Protein AF-A0A959QST2-F1 (afdb_monomer_lite)

Secondary structure (DSSP, 8-state):
-TTHHHHSSS--HHHHHHHHHHHHHH----TT-HHHHHHHHHHHHTT---HHHHHHHHHHHHHHHS-HHHHHHHHSTTSTHHHHHH-HHHHHHHHHHHTT-HHHHHHHHHHHHTT--HHHHHHHHHHHHHHHHHHHHHHHHTTTB-HHHHHHHHHHHHTSHHHHIIIIISHHHHHHHHHHHHHHHHHHTT--HHHHHHHHHHHHHH-GGGHHHHHHHHHHHHHH-SS-HHHHHHHHHHHHIIIIIHHHHTT--GGGGGG-GGGT-HHHHHHHHHHHHHHHHH-HHHHHHHHHHHHHHHHS-HHHHHHHHHHHHHHHHHHHHS----GGGTHHHHHHHHHHHHHHHHHH---TTTB-TTGGGGTTT--

pLDDT: mean 86.12, std 13.09, range [37.94, 98.38]

Sequence (367 aa):
MRNTEVRLKKLDIVFVLILLGSVIYNVRPDYDGFDLVCYMGITLEFTNSDLNEVHKEVYRELKRAAPENIYNKYTDGNHWYSEYYRDIDKYRNVLNYHRAKPLYNLMVFLLYSFGVSLAFATIIPGVIGMCILMLILLAWLSEYVKRPALYLLIGVISLLPVNSYLSYQSPIDGLSNMLVLAVLYLIAHGGKSSWVIIMLALATLCRVDNFILSCVILYYRFFYGKNLLYVFVLFTGLAIFALLMVPVVFGNTPGWLLQFNFLHSFSDYCKHFVVLFTHQLRAPYFVFNLLLWLLLHRYGDSHSKLMLRIIGLTFLGHLVLFPSVEERFWVAYNYAIFLMFVRFLATTVQTRWLIIPGANNSIQNSV

Radius of gyration: 21.77 Å; chains: 1; bounding box: 58×55×62 Å

Structure (mmCIF, N/CA/C/O backbone):
data_AF-A0A959QST2-F1
#
_entry.id   AF-A0A959QST2-F1
#
loop_
_atom_site.group_PDB
_atom_site.id
_atom_site.type_symbol
_atom_site.label_atom_id
_atom_site.label_alt_id
_atom_site.label_comp_id
_atom_site.label_asym_id
_atom_site.label_entity_id
_atom_site.label_seq_id
_atom_site.pdbx_PDB_ins_code
_atom_site.Cartn_x
_atom_site.Cartn_y
_atom_site.Cartn_z
_atom_site.occupancy
_atom_site.B_iso_or_equiv
_atom_site.auth_seq_id
_atom_site.auth_comp_id
_atom_site.auth_asym_id
_atom_site.auth_atom_id
_atom_site.pdbx_PDB_model_num
ATOM 1 N N . MET A 1 1 ? -22.962 13.072 13.295 1.00 47.47 1 MET A N 1
ATOM 2 C CA . MET A 1 1 ? -22.267 13.675 12.132 1.00 47.47 1 MET A CA 1
ATOM 3 C C . MET A 1 1 ? -22.063 15.200 12.221 1.00 47.47 1 MET A C 1
ATOM 5 O O . MET A 1 1 ? -21.023 15.646 11.769 1.00 47.47 1 MET A O 1
ATOM 9 N N . ARG A 1 2 ? -22.939 16.015 12.847 1.00 37.94 2 ARG A N 1
ATOM 10 C CA . ARG A 1 2 ? -22.780 17.497 12.884 1.00 37.94 2 ARG A CA 1
ATOM 11 C C . ARG A 1 2 ? -21.588 18.067 13.688 1.00 37.94 2 ARG A C 1
ATOM 13 O O . ARG A 1 2 ? -21.147 19.167 13.384 1.00 37.94 2 ARG A O 1
ATOM 20 N N . ASN A 1 3 ? -21.037 17.353 14.677 1.00 43.69 3 ASN A N 1
ATOM 21 C CA . ASN A 1 3 ? -19.926 17.883 15.498 1.00 43.69 3 ASN A CA 1
ATOM 22 C C . ASN A 1 3 ? -18.522 17.617 14.925 1.00 43.69 3 ASN A C 1
ATOM 24 O O . ASN A 1 3 ? -17.572 18.297 15.312 1.00 43.69 3 ASN A O 1
ATOM 28 N N . THR A 1 4 ? -18.372 16.677 13.989 1.00 49.03 4 THR A N 1
ATOM 29 C CA . THR A 1 4 ? -17.083 16.396 13.336 1.00 49.03 4 THR A CA 1
ATOM 30 C C . THR A 1 4 ? -16.742 17.471 12.295 1.00 49.03 4 THR A C 1
ATOM 32 O O . THR A 1 4 ? -15.587 17.879 12.183 1.00 49.03 4 THR A O 1
ATOM 35 N N . GLU A 1 5 ? -17.757 18.031 11.621 1.00 44.56 5 GLU A N 1
ATOM 36 C CA . GLU A 1 5 ? -17.609 19.076 10.592 1.00 44.56 5 GLU A CA 1
ATOM 37 C C . GLU A 1 5 ? -17.006 20.393 11.104 1.00 44.56 5 GLU A C 1
ATOM 39 O O . GLU A 1 5 ? -16.436 21.147 10.321 1.00 44.56 5 GLU A O 1
ATOM 44 N N . VAL A 1 6 ? -17.101 20.698 12.402 1.00 44.78 6 VAL A N 1
ATOM 45 C CA . VAL A 1 6 ? -16.551 21.948 12.964 1.00 44.78 6 VAL A CA 1
ATOM 46 C C . VAL A 1 6 ? -15.060 21.813 13.303 1.00 44.78 6 VAL A C 1
ATOM 48 O O . VAL A 1 6 ? -14.331 22.803 13.279 1.00 44.78 6 VAL A O 1
ATOM 51 N N . ARG A 1 7 ? -14.558 20.598 13.570 1.00 51.78 7 ARG A N 1
ATOM 52 C CA . ARG A 1 7 ? -13.179 20.397 14.055 1.00 51.78 7 ARG A CA 1
ATOM 53 C C . ARG A 1 7 ? -12.103 20.428 12.970 1.00 51.78 7 ARG A C 1
ATOM 55 O O . ARG A 1 7 ? -10.971 20.780 13.301 1.00 51.78 7 ARG A O 1
ATOM 62 N N . LEU A 1 8 ? -12.452 20.115 11.719 1.00 52.88 8 LEU A N 1
ATOM 63 C CA . LEU A 1 8 ? -11.524 20.068 10.578 1.00 52.88 8 LEU A CA 1
ATOM 64 C C . LEU A 1 8 ? -11.379 21.404 9.824 1.00 52.88 8 LEU A C 1
ATOM 66 O O . LEU A 1 8 ? -10.475 21.536 9.007 1.00 52.88 8 LEU A O 1
ATOM 70 N N . LYS A 1 9 ? -12.224 22.415 10.091 1.00 51.88 9 LYS A N 1
ATOM 71 C CA . LYS A 1 9 ? -12.300 23.653 9.278 1.00 51.88 9 LYS A CA 1
ATOM 72 C C . LYS A 1 9 ? -11.049 24.541 9.295 1.00 51.88 9 LYS A C 1
ATOM 74 O O . LYS A 1 9 ? -10.978 25.492 8.525 1.00 51.88 9 LYS A O 1
ATOM 79 N N . LYS A 1 10 ? -10.063 24.244 10.141 1.00 57.84 10 LYS A N 1
ATOM 80 C CA . LYS A 1 10 ? -8.723 24.827 10.055 1.00 57.84 10 LYS A CA 1
ATOM 81 C C . LYS A 1 10 ? -7.718 23.685 10.097 1.00 57.84 10 LYS A C 1
ATOM 83 O O . LYS A 1 10 ? -7.418 23.182 11.178 1.00 57.84 10 LYS A O 1
ATOM 88 N N . LEU A 1 11 ? -7.250 23.264 8.922 1.00 64.06 11 LEU A N 1
ATOM 89 C CA . LEU A 1 11 ? -5.996 22.524 8.804 1.00 64.06 11 LEU A CA 1
ATOM 90 C C . LEU A 1 11 ? -4.929 23.357 9.516 1.00 64.06 11 LEU A C 1
ATOM 92 O O . LEU A 1 11 ? -4.660 24.494 9.132 1.00 64.06 11 LEU A O 1
ATOM 96 N N . ASP A 1 12 ? -4.432 22.833 10.629 1.00 77.00 12 ASP A N 1
ATOM 97 C CA . ASP A 1 12 ? -3.480 23.536 11.476 1.00 77.00 12 ASP A CA 1
ATOM 98 C C . ASP A 1 12 ? -2.144 23.638 10.737 1.00 77.00 12 ASP A C 1
ATOM 100 O O . ASP A 1 12 ? -1.667 22.645 10.181 1.00 77.00 12 ASP A O 1
ATOM 104 N N . ILE A 1 13 ? -1.538 24.826 10.727 1.00 81.38 13 ILE A N 1
ATOM 105 C CA . ILE A 1 13 ? -0.261 25.078 10.045 1.00 81.38 13 ILE A CA 1
ATOM 106 C C . ILE A 1 13 ? 0.797 24.090 10.546 1.00 81.38 13 ILE A C 1
ATOM 108 O O . ILE A 1 13 ? 1.572 23.567 9.754 1.00 81.38 13 ILE A O 1
ATOM 112 N N . VAL A 1 14 ? 0.773 23.758 11.841 1.00 80.62 14 VAL A N 1
ATOM 113 C CA . VAL A 1 14 ? 1.687 22.776 12.443 1.00 80.62 14 VAL A CA 1
ATOM 114 C C . VAL A 1 14 ? 1.568 21.408 11.771 1.00 80.62 14 VAL A C 1
ATOM 116 O O . VAL A 1 14 ? 2.578 20.789 11.449 1.00 80.62 14 VAL A O 1
ATOM 119 N N . PHE A 1 15 ? 0.346 20.940 11.515 1.00 81.38 15 PHE A N 1
ATOM 120 C CA . PHE A 1 15 ? 0.135 19.660 10.846 1.00 81.38 15 PHE A CA 1
ATOM 121 C C . PHE A 1 15 ? 0.609 19.703 9.390 1.00 81.38 15 PHE A C 1
ATOM 123 O O . PHE A 1 15 ? 1.271 18.771 8.939 1.00 81.38 15 PHE A O 1
ATOM 130 N N . VAL A 1 16 ? 0.320 20.794 8.673 1.00 83.56 16 VAL A N 1
ATOM 131 C CA . VAL A 1 16 ? 0.806 20.985 7.300 1.00 83.56 16 VAL A CA 1
ATOM 132 C C . VAL A 1 16 ? 2.334 20.951 7.264 1.00 83.56 16 VAL A C 1
ATOM 134 O O . VAL A 1 16 ? 2.896 20.287 6.404 1.00 83.56 16 VAL A O 1
ATOM 137 N N . LEU A 1 17 ? 3.011 21.582 8.226 1.00 86.69 17 LEU A N 1
ATOM 138 C CA . LEU A 1 17 ? 4.472 21.547 8.329 1.00 86.69 17 LEU A CA 1
ATOM 139 C C . LEU A 1 17 ? 5.011 20.144 8.631 1.00 86.69 17 LEU A C 1
ATOM 141 O O . LEU A 1 17 ? 6.015 19.757 8.044 1.00 86.69 17 LEU A O 1
ATOM 145 N N . ILE A 1 18 ? 4.350 19.364 9.493 1.00 86.31 18 ILE A N 1
ATOM 146 C CA . ILE A 1 18 ? 4.735 17.968 9.764 1.00 86.31 18 ILE A CA 1
ATOM 147 C C . ILE A 1 18 ? 4.575 17.111 8.508 1.00 86.31 18 ILE A C 1
ATOM 149 O O . ILE A 1 18 ? 5.476 16.345 8.180 1.00 86.31 18 ILE A O 1
ATOM 153 N N . LEU A 1 19 ? 3.449 17.247 7.803 1.00 84.75 19 LEU A N 1
ATOM 154 C CA . LEU A 1 19 ? 3.186 16.494 6.580 1.00 84.75 19 LEU A CA 1
ATOM 155 C C . LEU A 1 19 ? 4.155 16.899 5.465 1.00 84.75 19 LEU A C 1
ATOM 157 O O . LEU A 1 19 ? 4.715 16.041 4.802 1.00 84.75 19 LEU A O 1
ATOM 161 N N . LEU A 1 20 ? 4.406 18.195 5.276 1.00 85.62 20 LEU A N 1
ATOM 162 C CA . LEU A 1 20 ? 5.399 18.670 4.312 1.00 85.62 20 LEU A CA 1
ATOM 163 C C . LEU A 1 20 ? 6.803 18.200 4.687 1.00 85.62 20 LEU A C 1
ATOM 165 O O . LEU A 1 20 ? 7.536 17.743 3.819 1.00 85.62 20 LEU A O 1
ATOM 169 N N . GLY A 1 21 ? 7.167 18.264 5.968 1.00 86.56 21 GLY A N 1
ATOM 170 C CA . GLY A 1 21 ? 8.446 17.771 6.467 1.00 86.56 21 GLY A CA 1
ATOM 171 C C . GLY A 1 21 ? 8.620 16.275 6.219 1.00 86.56 21 GLY A C 1
ATOM 172 O O . GLY A 1 21 ? 9.669 15.863 5.730 1.00 86.56 21 GLY A O 1
ATOM 173 N N . SER A 1 22 ? 7.585 15.468 6.476 1.00 82.56 22 SER A N 1
ATOM 174 C CA . SER A 1 22 ? 7.628 14.033 6.194 1.00 82.56 22 SER A CA 1
ATOM 175 C C . SER A 1 22 ? 7.678 13.760 4.694 1.00 82.56 22 SER A C 1
ATOM 177 O O . SER A 1 22 ? 8.455 12.916 4.270 1.00 82.56 22 SER A O 1
ATOM 179 N N . VAL A 1 23 ? 6.929 14.489 3.867 1.00 82.69 23 VAL A N 1
ATOM 180 C CA . VAL A 1 23 ? 7.002 14.365 2.405 1.00 82.69 23 VAL A CA 1
ATOM 181 C C . VAL A 1 23 ? 8.395 14.717 1.908 1.00 82.69 23 VAL A C 1
ATOM 183 O O . VAL A 1 23 ? 8.999 13.910 1.225 1.00 82.69 23 VAL A O 1
ATOM 186 N N . ILE A 1 24 ? 8.956 15.862 2.286 1.00 84.88 24 ILE A N 1
ATOM 187 C CA . ILE A 1 24 ? 10.301 16.276 1.855 1.00 84.88 24 ILE A CA 1
ATOM 188 C C . ILE A 1 24 ? 11.358 15.263 2.306 1.00 84.88 24 ILE A C 1
ATOM 190 O O . ILE A 1 24 ? 12.273 14.940 1.552 1.00 84.88 24 ILE A O 1
ATOM 194 N N . TYR A 1 25 ? 11.228 14.737 3.525 1.00 83.00 25 TYR A N 1
ATOM 195 C CA . TYR A 1 25 ? 12.131 13.713 4.037 1.00 83.00 25 TYR A CA 1
ATOM 196 C C . TYR A 1 25 ? 12.031 12.401 3.242 1.00 83.00 25 TYR A C 1
ATOM 198 O O . TYR A 1 25 ? 13.056 11.787 2.946 1.00 83.00 25 TYR A O 1
ATOM 206 N N . ASN A 1 26 ? 10.812 12.004 2.866 1.00 74.50 26 ASN A N 1
ATOM 207 C CA . ASN A 1 26 ? 10.517 10.731 2.210 1.00 74.50 26 ASN A CA 1
ATOM 208 C C . ASN A 1 26 ? 10.525 10.795 0.669 1.00 74.50 26 ASN A C 1
ATOM 210 O O . ASN A 1 26 ? 10.579 9.759 0.021 1.00 74.50 26 ASN A O 1
ATOM 214 N N . VAL A 1 27 ? 10.485 11.970 0.039 1.00 73.75 27 VAL A N 1
ATOM 215 C CA . VAL A 1 27 ? 10.574 12.121 -1.423 1.00 73.75 27 VAL A CA 1
ATOM 216 C C . VAL A 1 27 ? 12.045 12.097 -1.815 1.00 73.75 27 VAL A C 1
ATOM 218 O O . VAL A 1 27 ? 12.683 13.121 -2.053 1.00 73.75 27 VAL A O 1
ATOM 221 N N . ARG A 1 28 ? 12.606 10.894 -1.858 1.00 74.94 28 ARG A N 1
ATOM 222 C CA . ARG A 1 28 ? 13.913 10.632 -2.453 1.00 74.94 28 ARG A CA 1
ATOM 223 C C . ARG A 1 28 ? 13.736 9.490 -3.438 1.00 74.94 28 ARG A C 1
ATOM 225 O O . ARG A 1 28 ? 13.361 8.410 -2.994 1.00 74.94 28 ARG A O 1
ATOM 232 N N . PRO A 1 29 ? 13.951 9.706 -4.746 1.00 70.88 29 PRO A N 1
ATOM 233 C CA . PRO A 1 29 ? 13.886 8.617 -5.701 1.00 70.88 29 PRO A CA 1
ATOM 234 C C . PRO A 1 29 ? 14.880 7.530 -5.308 1.00 70.88 29 PRO A C 1
ATOM 236 O O . PRO A 1 29 ? 16.090 7.764 -5.316 1.00 70.88 29 PRO A O 1
ATOM 239 N N . ASP A 1 30 ? 14.370 6.360 -4.934 1.00 81.19 30 ASP A N 1
ATOM 240 C CA . ASP A 1 30 ? 15.216 5.190 -4.780 1.00 81.19 30 ASP A CA 1
ATOM 241 C C . ASP A 1 30 ? 15.312 4.482 -6.120 1.00 81.19 30 ASP A C 1
ATOM 243 O O . ASP A 1 30 ? 14.449 3.706 -6.527 1.00 81.19 30 ASP A O 1
ATOM 247 N N . TYR A 1 31 ? 16.391 4.807 -6.819 1.00 84.19 31 TYR A N 1
ATOM 248 C CA . TYR A 1 31 ? 16.733 4.179 -8.082 1.00 84.19 31 TYR A CA 1
ATOM 249 C C . TYR A 1 31 ? 17.207 2.727 -7.906 1.00 84.19 31 TYR A C 1
ATOM 251 O O . TYR A 1 31 ? 17.347 2.019 -8.899 1.00 84.19 31 TYR A O 1
ATOM 259 N N . ASP A 1 32 ? 17.456 2.258 -6.677 1.00 84.06 32 ASP A N 1
ATOM 260 C CA . ASP A 1 32 ? 17.952 0.904 -6.403 1.00 84.06 32 ASP A CA 1
ATOM 261 C C . ASP A 1 32 ? 16.847 -0.167 -6.467 1.00 84.06 32 ASP A C 1
ATOM 263 O O . ASP A 1 32 ? 17.142 -1.361 -6.504 1.00 84.06 32 ASP A O 1
ATOM 267 N N . GLY A 1 33 ? 15.571 0.235 -6.503 1.00 84.88 33 GLY A N 1
ATOM 268 C CA . GLY A 1 33 ? 14.426 -0.673 -6.575 1.00 84.88 33 GLY A CA 1
ATOM 269 C C . GLY A 1 33 ? 14.121 -1.158 -7.995 1.00 84.88 33 GLY A C 1
ATOM 270 O O . GLY A 1 33 ? 13.726 -0.369 -8.849 1.00 84.88 33 GLY A O 1
ATOM 271 N N . PHE A 1 34 ? 14.204 -2.471 -8.234 1.00 90.00 34 PHE A N 1
ATOM 272 C CA . PHE A 1 34 ? 13.941 -3.074 -9.551 1.00 90.00 34 PHE A CA 1
ATOM 273 C C . PHE A 1 34 ? 12.531 -2.819 -10.106 1.00 90.00 34 PHE A C 1
ATOM 275 O O . PHE A 1 34 ? 12.339 -2.704 -11.319 1.00 90.00 34 PHE A O 1
ATOM 282 N N . ASP A 1 35 ? 11.546 -2.699 -9.213 1.00 91.62 35 ASP A N 1
ATOM 283 C CA . ASP A 1 35 ? 10.162 -2.350 -9.536 1.00 91.62 35 ASP A CA 1
ATOM 284 C C . ASP A 1 35 ? 10.082 -1.072 -10.389 1.00 91.62 35 ASP A C 1
ATOM 286 O O . ASP A 1 35 ? 9.249 -0.992 -11.294 1.00 91.62 35 ASP A O 1
ATOM 290 N N . LEU A 1 36 ? 10.986 -0.107 -10.159 1.00 92.88 36 LEU A N 1
ATOM 291 C CA . LEU A 1 36 ? 11.094 1.129 -10.933 1.00 92.88 36 LEU A CA 1
ATOM 292 C C . LEU A 1 36 ? 11.176 0.827 -12.433 1.00 92.88 36 LEU A C 1
ATOM 294 O O . LEU A 1 36 ? 10.315 1.245 -13.202 1.00 92.88 36 LEU A O 1
ATOM 298 N N . VAL A 1 37 ? 12.175 0.039 -12.835 1.00 94.81 37 VAL A N 1
ATOM 299 C CA . VAL A 1 37 ? 12.461 -0.311 -14.237 1.00 94.81 37 VAL A CA 1
ATOM 300 C C . VAL A 1 37 ? 11.294 -1.067 -14.872 1.00 94.81 37 VAL A C 1
ATOM 302 O O . VAL A 1 37 ? 11.002 -0.888 -16.057 1.00 94.81 37 VAL A O 1
ATOM 305 N N . CYS A 1 38 ? 10.582 -1.878 -14.090 1.00 95.06 38 CYS A N 1
ATOM 306 C CA . CYS A 1 38 ? 9.409 -2.601 -14.572 1.00 95.06 38 CYS A CA 1
ATOM 307 C C . CYS A 1 38 ? 8.237 -1.656 -14.867 1.00 95.06 38 CYS A C 1
ATOM 309 O O . CYS A 1 38 ? 7.621 -1.742 -15.930 1.00 95.06 38 CYS A O 1
ATOM 311 N N . TYR A 1 39 ? 7.939 -0.723 -13.959 1.00 95.81 39 TYR A N 1
ATOM 312 C CA . TYR A 1 39 ? 6.854 0.238 -14.160 1.00 95.81 39 TYR A CA 1
ATOM 313 C C . TYR A 1 39 ? 7.171 1.271 -15.243 1.00 95.81 39 TYR A C 1
ATOM 315 O O . TYR A 1 39 ? 6.265 1.670 -15.975 1.00 95.81 39 TYR A O 1
ATOM 323 N N . MET A 1 40 ? 8.441 1.661 -15.396 1.00 96.69 40 MET A N 1
ATOM 324 C CA . MET A 1 40 ? 8.900 2.470 -16.530 1.00 96.69 40 MET A CA 1
ATOM 325 C C . MET A 1 40 ? 8.622 1.748 -17.857 1.00 96.69 40 MET A C 1
ATOM 327 O O . MET A 1 40 ? 8.033 2.340 -18.760 1.00 96.69 40 MET A O 1
ATOM 331 N N . GLY A 1 41 ? 8.969 0.458 -17.947 1.00 96.75 41 GLY A N 1
ATOM 332 C CA . GLY A 1 41 ? 8.711 -0.370 -19.128 1.00 96.75 41 GLY A CA 1
ATOM 333 C C . GLY A 1 41 ? 7.232 -0.455 -19.473 1.00 96.75 41 GLY A C 1
ATOM 334 O O . GLY A 1 41 ? 6.842 -0.081 -20.574 1.00 96.75 41 GLY A O 1
ATOM 335 N N . ILE A 1 42 ? 6.396 -0.845 -18.506 1.00 95.19 42 ILE A N 1
ATOM 336 C CA . ILE A 1 42 ? 4.939 -0.929 -18.705 1.00 95.19 42 ILE A CA 1
ATOM 337 C C . ILE A 1 42 ? 4.361 0.417 -19.140 1.00 95.19 42 ILE A C 1
ATOM 339 O O . ILE A 1 42 ? 3.482 0.458 -19.993 1.00 95.19 42 ILE A O 1
ATOM 343 N N . THR A 1 43 ? 4.849 1.522 -18.578 1.00 96.38 43 THR A N 1
ATOM 344 C CA . THR A 1 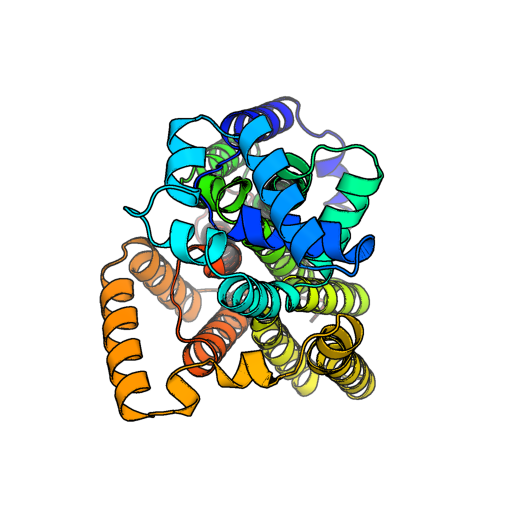43 ? 4.382 2.864 -18.942 1.00 96.38 43 THR A CA 1
ATOM 345 C C . THR A 1 43 ? 4.672 3.189 -20.405 1.00 96.38 43 THR A C 1
ATOM 347 O O . THR A 1 43 ? 3.796 3.705 -21.094 1.00 96.38 43 THR A O 1
ATOM 350 N N . LEU A 1 44 ? 5.865 2.856 -20.900 1.00 97.06 44 LEU A N 1
ATOM 351 C CA . LEU A 1 44 ? 6.227 3.068 -22.303 1.00 97.06 44 LEU A CA 1
ATOM 352 C C . LEU A 1 44 ? 5.480 2.115 -23.254 1.00 97.06 44 LEU A C 1
ATOM 354 O O . LEU A 1 44 ? 5.170 2.515 -24.379 1.00 97.06 44 LEU A O 1
ATOM 358 N N . GLU A 1 45 ? 5.111 0.911 -22.796 1.00 95.12 45 GLU A N 1
ATOM 359 C CA . GLU A 1 45 ? 4.293 -0.044 -23.566 1.00 95.12 45 GLU A CA 1
ATOM 360 C C . GLU A 1 45 ? 2.902 0.501 -23.933 1.00 95.12 45 GLU A C 1
ATOM 362 O O . GLU A 1 45 ? 2.335 0.084 -24.942 1.00 95.12 45 GLU A O 1
ATOM 367 N N . PHE A 1 46 ? 2.357 1.472 -23.182 1.00 92.81 46 PHE A N 1
ATOM 368 C CA . PHE A 1 46 ? 1.091 2.130 -23.550 1.00 92.81 46 PHE A CA 1
ATOM 369 C C . PHE A 1 46 ? 1.172 2.879 -24.887 1.00 92.81 46 PHE A C 1
ATOM 371 O O . PHE A 1 46 ? 0.149 3.077 -25.540 1.00 92.81 46 PHE A O 1
ATOM 378 N N . THR A 1 47 ? 2.370 3.313 -25.285 1.00 94.19 47 THR A N 1
ATOM 379 C CA . THR A 1 47 ? 2.599 4.100 -26.508 1.00 94.19 47 THR A CA 1
ATOM 380 C C . THR A 1 47 ? 3.477 3.401 -27.537 1.00 94.19 47 THR A C 1
ATOM 382 O O . THR A 1 47 ? 3.475 3.799 -28.699 1.00 94.19 47 THR A O 1
ATOM 385 N N . ASN A 1 48 ? 4.227 2.373 -27.136 1.00 94.38 48 ASN A N 1
ATOM 386 C CA . ASN A 1 48 ? 5.152 1.658 -28.003 1.00 94.38 48 ASN A CA 1
ATOM 387 C C . ASN A 1 48 ? 5.019 0.142 -27.811 1.00 94.38 48 ASN A C 1
ATOM 389 O O . ASN A 1 48 ? 5.341 -0.389 -26.754 1.00 94.38 48 ASN A O 1
ATOM 393 N N . SER A 1 49 ? 4.578 -0.562 -28.854 1.00 91.62 49 SER A N 1
ATOM 394 C CA . SER A 1 49 ? 4.405 -2.017 -28.823 1.00 91.62 49 SER A CA 1
ATOM 395 C C . SER A 1 49 ? 5.704 -2.812 -29.016 1.00 91.62 49 SER A C 1
ATOM 397 O O . SER A 1 49 ? 5.707 -4.020 -28.772 1.00 91.62 49 SER A O 1
ATOM 399 N N . ASP A 1 50 ? 6.794 -2.190 -29.482 1.00 95.81 50 ASP A N 1
ATOM 400 C CA . ASP A 1 50 ? 8.082 -2.873 -29.639 1.00 95.81 50 ASP A CA 1
ATOM 401 C C . ASP A 1 50 ? 8.845 -2.904 -28.310 1.00 95.81 50 ASP A C 1
ATOM 403 O O . ASP A 1 50 ? 9.436 -1.911 -27.876 1.00 95.81 50 ASP A O 1
ATOM 407 N N . LEU A 1 51 ? 8.870 -4.085 -27.685 1.00 95.31 51 LEU A N 1
ATOM 408 C CA . LEU A 1 51 ? 9.551 -4.295 -26.410 1.00 95.31 51 LEU A CA 1
ATOM 409 C C . LEU A 1 51 ? 11.056 -3.978 -26.478 1.00 95.31 51 LEU A C 1
ATOM 411 O O . LEU A 1 51 ? 11.624 -3.589 -25.462 1.00 95.31 51 LEU A O 1
ATOM 415 N N . ASN A 1 52 ? 11.713 -4.113 -27.637 1.00 97.31 52 ASN A N 1
ATOM 416 C CA . ASN A 1 52 ? 13.137 -3.782 -27.763 1.00 97.31 52 ASN A CA 1
ATOM 417 C C . ASN A 1 52 ? 13.368 -2.280 -27.619 1.00 97.31 52 ASN A C 1
ATOM 419 O O . ASN A 1 52 ? 14.304 -1.854 -26.945 1.00 97.31 52 ASN A O 1
ATOM 423 N N . GLU A 1 53 ? 12.514 -1.476 -28.248 1.00 97.94 53 GLU A N 1
ATOM 424 C CA . GLU A 1 53 ? 12.592 -0.021 -28.155 1.00 97.94 53 GLU A CA 1
ATOM 425 C C . GLU A 1 53 ? 12.166 0.465 -26.769 1.00 97.94 53 GLU A C 1
ATOM 427 O O . GLU A 1 53 ? 12.836 1.328 -26.203 1.00 97.94 53 GLU A O 1
ATOM 432 N N . VAL A 1 54 ? 11.135 -0.148 -26.172 1.00 97.81 54 VAL A N 1
ATOM 433 C CA . VAL A 1 54 ? 10.762 0.092 -24.768 1.00 97.81 54 VAL A CA 1
ATOM 434 C C . VAL A 1 54 ? 11.942 -0.187 -23.842 1.00 97.81 54 VAL A C 1
ATOM 436 O O . VAL A 1 54 ? 12.319 0.680 -23.062 1.00 97.81 54 VAL A O 1
ATOM 439 N N . HIS A 1 55 ? 12.561 -1.365 -23.946 1.00 97.88 55 HIS A N 1
ATOM 440 C CA . HIS A 1 55 ? 13.703 -1.756 -23.121 1.00 97.88 55 HIS A CA 1
ATOM 441 C C . HIS A 1 55 ? 14.853 -0.750 -23.257 1.00 97.88 55 HIS A C 1
ATOM 443 O O . HIS A 1 55 ? 15.277 -0.168 -22.259 1.00 97.88 55 HIS A O 1
ATOM 449 N N . LYS A 1 56 ? 15.284 -0.434 -24.486 1.00 97.88 56 LYS A N 1
ATOM 450 C CA . LYS A 1 56 ? 16.331 0.572 -24.733 1.00 97.88 56 LYS A CA 1
ATOM 451 C C . LYS A 1 56 ? 15.997 1.933 -24.122 1.00 97.88 56 LYS A C 1
ATOM 453 O O . LYS A 1 56 ? 16.885 2.575 -23.559 1.00 97.88 56 LYS A O 1
ATOM 458 N N . GLU A 1 57 ? 14.754 2.390 -24.252 1.00 98.00 57 GLU A N 1
ATOM 459 C CA . GLU A 1 57 ? 14.326 3.686 -23.724 1.00 98.00 57 GLU A CA 1
ATOM 460 C C . GLU A 1 57 ? 14.284 3.694 -22.193 1.00 98.00 57 GLU A C 1
ATOM 462 O O . GLU A 1 57 ? 14.776 4.642 -21.585 1.00 98.00 57 GLU A O 1
ATOM 467 N N . VAL A 1 58 ? 13.812 2.619 -21.551 1.00 97.50 58 VAL A N 1
ATOM 468 C CA . VAL A 1 58 ? 13.842 2.490 -20.084 1.00 97.50 58 VAL A CA 1
ATOM 469 C C . VAL A 1 58 ? 15.261 2.660 -19.554 1.00 97.50 58 VAL A C 1
ATOM 471 O O . VAL A 1 58 ? 15.484 3.461 -18.647 1.00 97.50 58 VAL A O 1
ATOM 474 N N . TYR A 1 59 ? 16.236 1.946 -20.123 1.00 97.12 59 TYR A N 1
ATOM 475 C CA . TYR A 1 59 ? 17.622 2.040 -19.661 1.00 97.12 59 TYR A CA 1
ATOM 476 C C . TYR A 1 59 ? 18.275 3.378 -20.029 1.00 97.12 59 TYR A C 1
ATOM 478 O O . TYR A 1 59 ? 19.118 3.873 -19.281 1.00 97.12 59 TYR A O 1
ATOM 486 N N . ARG A 1 60 ? 17.855 4.022 -21.124 1.00 97.44 60 ARG A N 1
ATOM 487 C CA . ARG A 1 60 ? 18.273 5.390 -21.463 1.00 97.44 60 ARG A CA 1
ATOM 488 C C . ARG A 1 60 ? 17.782 6.402 -20.429 1.00 97.44 60 ARG A C 1
ATOM 490 O O . ARG A 1 60 ? 18.571 7.228 -19.973 1.00 97.44 60 ARG A O 1
ATOM 497 N N . GLU A 1 61 ? 16.514 6.322 -20.043 1.00 96.00 61 GLU A N 1
ATOM 498 C CA . GLU A 1 61 ? 15.921 7.173 -19.010 1.00 96.00 61 GLU A CA 1
ATOM 499 C C . GLU A 1 61 ? 16.533 6.892 -17.635 1.00 96.00 61 GLU A C 1
ATOM 501 O O . GLU A 1 61 ? 16.881 7.823 -16.908 1.00 96.00 61 GLU A O 1
ATOM 506 N N . LEU A 1 62 ? 16.774 5.619 -17.308 1.00 95.25 62 LEU A N 1
ATOM 507 C CA . LEU A 1 62 ? 17.460 5.232 -16.078 1.00 95.25 62 LEU A CA 1
ATOM 508 C C . LEU A 1 62 ? 18.873 5.826 -16.019 1.00 95.25 62 LEU A C 1
ATOM 510 O O . LEU A 1 62 ? 19.249 6.379 -14.992 1.00 95.25 62 LEU A O 1
ATOM 514 N N . LYS A 1 63 ? 19.628 5.791 -17.126 1.00 96.50 63 LYS A N 1
ATOM 515 C CA . LYS A 1 63 ? 20.963 6.405 -17.218 1.00 96.50 63 LYS A CA 1
ATOM 516 C C . LYS A 1 63 ? 20.940 7.919 -16.996 1.00 96.50 63 LYS A C 1
ATOM 518 O O . LYS A 1 63 ? 21.905 8.473 -16.481 1.00 96.50 63 LYS A O 1
ATOM 523 N N . ARG A 1 64 ? 19.870 8.598 -17.423 1.00 95.25 64 ARG A N 1
ATOM 524 C CA . ARG A 1 64 ? 19.702 10.052 -17.255 1.00 95.25 64 ARG A CA 1
ATOM 525 C C . ARG A 1 64 ? 19.327 10.434 -15.824 1.00 95.25 64 ARG A C 1
ATOM 527 O O . ARG A 1 64 ? 19.743 11.492 -15.362 1.00 95.25 64 ARG A O 1
ATOM 534 N N . ALA A 1 65 ? 18.520 9.611 -15.156 1.00 92.56 65 ALA A N 1
ATOM 535 C CA . ALA A 1 65 ? 17.937 9.940 -13.858 1.00 92.56 65 ALA A CA 1
ATOM 536 C C . ALA A 1 65 ? 18.737 9.396 -12.661 1.00 92.56 65 ALA A C 1
ATOM 538 O O . ALA A 1 65 ? 18.816 10.059 -11.625 1.00 92.56 65 ALA A O 1
ATOM 539 N N . ALA A 1 66 ? 19.309 8.195 -12.782 1.00 93.44 66 ALA A N 1
ATOM 540 C CA . ALA A 1 66 ? 19.967 7.505 -11.680 1.00 93.44 66 ALA A CA 1
ATOM 541 C C . ALA A 1 66 ? 21.455 7.883 -11.555 1.00 93.44 66 ALA A C 1
ATOM 543 O O . ALA A 1 66 ? 22.129 8.101 -12.564 1.00 93.44 66 ALA A O 1
ATOM 544 N N . PRO A 1 67 ? 22.011 7.892 -10.328 1.00 94.19 67 PRO A N 1
ATOM 545 C CA . PRO A 1 67 ? 23.455 7.944 -10.120 1.00 94.19 67 PRO A CA 1
ATOM 546 C C . PRO A 1 67 ? 24.188 6.816 -10.862 1.00 94.19 67 PRO A C 1
ATOM 548 O O . PRO A 1 67 ? 23.681 5.697 -10.952 1.00 94.19 67 PRO A O 1
ATOM 551 N N . GLU A 1 68 ? 25.407 7.082 -11.340 1.00 94.31 68 GLU A N 1
ATOM 552 C CA . GLU A 1 68 ? 26.183 6.138 -12.163 1.00 94.31 68 GLU A CA 1
ATOM 553 C C . GLU A 1 68 ? 26.395 4.781 -11.478 1.00 94.31 68 GLU A C 1
ATOM 555 O O . GLU A 1 68 ? 26.212 3.735 -12.092 1.00 94.31 68 GLU A O 1
ATOM 560 N N . ASN A 1 69 ? 26.681 4.775 -10.174 1.00 93.00 69 ASN A N 1
ATOM 561 C CA . ASN A 1 69 ? 26.828 3.541 -9.402 1.00 93.00 69 ASN A CA 1
ATOM 562 C C . ASN A 1 69 ? 25.538 2.706 -9.349 1.00 93.00 69 ASN A C 1
ATOM 564 O O . ASN A 1 69 ? 25.617 1.484 -9.268 1.00 93.00 69 ASN A O 1
ATOM 568 N N . ILE A 1 70 ? 24.365 3.345 -9.379 1.00 93.00 70 ILE A N 1
ATOM 569 C CA . ILE A 1 70 ? 23.081 2.646 -9.428 1.00 93.00 70 ILE A CA 1
ATOM 570 C C . ILE A 1 70 ? 22.824 2.136 -10.839 1.00 93.00 70 ILE A C 1
ATOM 572 O O . ILE A 1 70 ? 22.524 0.959 -10.989 1.00 93.00 70 ILE A O 1
ATOM 576 N N . TYR A 1 71 ? 23.013 2.963 -11.870 1.00 95.25 71 TYR A N 1
ATOM 577 C CA . TYR A 1 71 ? 22.881 2.525 -13.262 1.00 95.25 71 TYR A CA 1
ATOM 578 C C . TYR A 1 71 ? 23.761 1.299 -13.560 1.00 95.25 71 TYR A C 1
ATOM 580 O O . TYR A 1 71 ? 23.276 0.306 -14.100 1.00 95.25 71 TYR A O 1
ATOM 588 N N . ASN A 1 72 ? 25.008 1.316 -13.089 1.00 94.25 72 ASN A N 1
ATOM 589 C CA . ASN A 1 72 ? 25.943 0.206 -13.231 1.00 94.25 72 ASN A CA 1
ATOM 590 C C . ASN A 1 72 ? 25.444 -1.081 -12.556 1.00 94.25 72 ASN A C 1
ATOM 592 O O . ASN A 1 72 ? 25.652 -2.158 -13.098 1.00 94.25 72 ASN A O 1
ATOM 596 N N . LYS A 1 73 ? 24.695 -1.027 -11.443 1.00 92.12 73 LYS A N 1
ATOM 597 C CA . LYS A 1 73 ? 24.057 -2.240 -10.885 1.00 92.12 73 LYS A CA 1
ATOM 598 C C . LYS A 1 73 ? 23.074 -2.885 -11.863 1.00 92.12 73 LYS A C 1
ATOM 600 O O . LYS A 1 73 ? 22.898 -4.098 -11.837 1.00 92.12 73 LYS A O 1
ATOM 605 N N . TYR A 1 74 ? 22.412 -2.091 -12.700 1.00 93.25 74 TYR A N 1
ATOM 606 C CA . TYR A 1 74 ? 21.452 -2.594 -13.677 1.00 93.25 74 TYR A CA 1
ATOM 607 C C . TYR A 1 74 ? 22.099 -3.116 -14.957 1.00 93.25 74 TYR A C 1
ATOM 609 O O . TYR A 1 74 ? 21.474 -3.918 -15.641 1.00 93.25 74 TYR A O 1
ATOM 617 N N . THR A 1 75 ? 23.317 -2.691 -15.291 1.00 93.00 75 THR A N 1
ATOM 618 C CA . THR A 1 75 ? 23.984 -3.066 -16.550 1.00 93.00 75 THR A CA 1
ATOM 619 C C . THR A 1 75 ? 25.163 -4.017 -16.359 1.00 93.00 75 THR A C 1
ATOM 621 O O . THR A 1 75 ? 25.422 -4.879 -17.209 1.00 93.00 75 THR A O 1
ATOM 624 N N . ASP A 1 76 ? 25.862 -3.904 -15.234 1.00 86.12 76 ASP A N 1
ATOM 625 C CA . ASP A 1 76 ? 27.098 -4.625 -14.961 1.00 86.12 76 ASP A CA 1
ATOM 626 C C . ASP A 1 76 ? 26.796 -6.010 -14.392 1.00 86.12 76 ASP A C 1
ATOM 628 O O . ASP A 1 76 ? 25.925 -6.19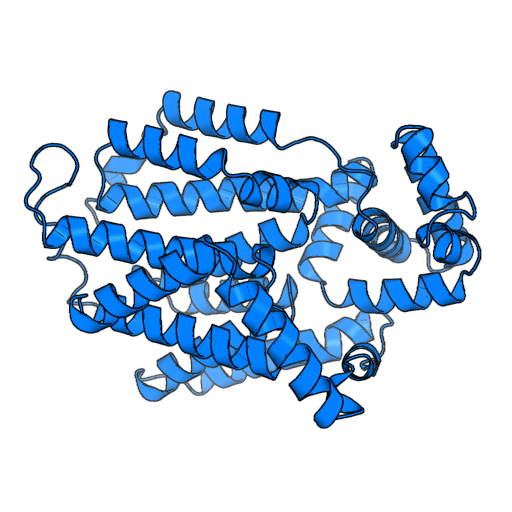6 -13.546 1.00 86.12 76 ASP A O 1
ATOM 632 N N . GLY A 1 77 ? 27.556 -7.014 -14.833 1.00 74.38 77 GLY A N 1
ATOM 633 C CA . GLY A 1 77 ? 27.261 -8.441 -14.612 1.00 74.38 77 GLY A CA 1
ATOM 634 C C . GLY A 1 77 ? 27.328 -8.949 -13.182 1.00 74.38 77 GLY A C 1
ATOM 635 O O . GLY A 1 77 ? 27.149 -10.140 -12.961 1.00 74.38 77 GLY A O 1
ATOM 636 N N . ASN A 1 78 ? 27.623 -8.070 -12.232 1.00 76.94 78 ASN A N 1
ATOM 637 C CA . ASN A 1 78 ? 27.870 -8.421 -10.840 1.00 76.94 78 ASN A CA 1
ATOM 638 C C . ASN A 1 78 ? 26.590 -8.393 -9.994 1.00 76.94 78 ASN A C 1
ATOM 640 O O . ASN A 1 78 ? 26.631 -8.739 -8.816 1.00 76.94 78 ASN A O 1
ATOM 644 N N . HIS A 1 79 ? 25.461 -7.980 -10.576 1.00 86.88 79 HIS A N 1
ATOM 645 C CA . HIS A 1 79 ? 24.165 -7.952 -9.910 1.00 86.88 79 HIS A CA 1
ATOM 646 C C . HIS A 1 79 ? 23.087 -8.610 -10.777 1.00 86.88 79 HIS A C 1
ATOM 648 O O . HIS A 1 79 ? 23.119 -8.529 -12.007 1.00 86.88 79 HIS A O 1
ATOM 654 N N . TRP A 1 80 ? 22.095 -9.226 -10.134 1.00 88.31 80 TRP A N 1
ATOM 655 C CA . TRP A 1 80 ? 21.029 -9.973 -10.808 1.00 88.31 80 TRP A CA 1
ATOM 656 C C . TRP A 1 80 ? 20.142 -9.094 -11.711 1.00 88.31 80 TRP A C 1
ATOM 658 O O . TRP A 1 80 ? 19.540 -9.588 -12.660 1.00 88.31 80 TRP A O 1
ATOM 668 N N . TYR A 1 81 ? 20.111 -7.775 -11.483 1.00 90.19 81 TYR A N 1
ATOM 669 C CA . TYR A 1 81 ? 19.435 -6.809 -12.366 1.00 90.19 81 TYR A CA 1
ATOM 670 C C . TYR A 1 81 ? 19.975 -6.838 -13.801 1.00 90.19 81 TYR A C 1
ATOM 672 O O . TYR A 1 81 ? 19.207 -6.669 -14.748 1.00 90.19 81 TYR A O 1
ATOM 680 N N . SER A 1 82 ? 21.276 -7.093 -13.963 1.00 92.75 82 SER A N 1
ATOM 681 C CA . SER A 1 82 ? 21.930 -7.125 -15.274 1.00 92.75 82 SER A CA 1
ATOM 682 C C . SER A 1 82 ? 21.433 -8.241 -16.182 1.00 92.75 82 SER A C 1
ATOM 684 O O . SER A 1 82 ? 21.545 -8.130 -17.403 1.00 92.75 82 SER A O 1
ATOM 686 N N . GLU A 1 83 ? 20.825 -9.288 -15.622 1.00 93.81 83 GLU A N 1
ATOM 687 C CA . GLU A 1 83 ? 20.194 -10.335 -16.420 1.00 93.81 83 GLU A CA 1
ATOM 688 C C . GLU A 1 83 ? 19.028 -9.779 -17.237 1.00 93.81 83 GLU A C 1
ATOM 690 O O . GLU A 1 83 ? 18.920 -10.083 -18.418 1.00 93.81 83 GLU A O 1
ATOM 695 N N . TYR A 1 84 ? 18.213 -8.901 -16.652 1.00 94.31 84 TYR A N 1
ATOM 696 C CA . TYR A 1 84 ? 17.075 -8.272 -17.329 1.00 94.31 84 TYR A CA 1
ATOM 697 C C . TYR A 1 84 ? 17.501 -7.201 -18.334 1.00 94.31 84 TYR A C 1
ATOM 699 O O . TYR A 1 84 ? 16.804 -6.939 -19.311 1.00 94.31 84 TYR A O 1
ATOM 707 N N . TYR A 1 85 ? 18.671 -6.598 -18.125 1.00 95.88 85 TYR A N 1
ATOM 708 C CA . TYR A 1 85 ? 19.271 -5.713 -19.116 1.00 95.88 85 TYR A CA 1
ATOM 709 C C . TYR A 1 85 ? 19.774 -6.488 -20.343 1.00 95.88 85 TYR A C 1
ATOM 711 O O . TYR A 1 85 ? 19.648 -6.015 -21.466 1.00 95.88 85 TYR A O 1
ATOM 719 N N . ARG A 1 86 ? 20.338 -7.684 -20.152 1.00 95.12 86 ARG A N 1
ATOM 720 C CA . ARG A 1 86 ? 20.938 -8.478 -21.241 1.00 95.12 86 ARG A CA 1
ATOM 721 C C . ARG A 1 86 ? 19.941 -9.358 -21.983 1.00 95.12 86 ARG A C 1
ATOM 723 O O . ARG A 1 86 ? 20.168 -9.671 -23.146 1.00 95.12 86 ARG A O 1
ATOM 730 N N . ASP A 1 87 ? 18.892 -9.792 -21.297 1.00 95.50 87 ASP A N 1
ATOM 731 C CA . ASP A 1 87 ? 17.935 -10.780 -21.778 1.00 95.50 87 ASP A CA 1
ATOM 732 C C . ASP A 1 87 ? 16.525 -10.177 -21.794 1.00 95.50 87 ASP A C 1
ATOM 734 O O . ASP A 1 87 ? 15.870 -9.989 -20.762 1.00 95.50 87 ASP A O 1
ATOM 738 N N . ILE A 1 88 ? 16.059 -9.865 -23.003 1.00 94.88 88 ILE A N 1
ATOM 739 C CA . ILE A 1 88 ? 14.749 -9.255 -23.226 1.00 94.88 88 ILE A CA 1
ATOM 740 C C . ILE A 1 88 ? 13.592 -10.195 -22.873 1.00 94.88 88 ILE A C 1
ATOM 742 O O . ILE A 1 88 ? 12.523 -9.723 -22.483 1.00 94.88 88 ILE A O 1
ATOM 746 N N . ASP A 1 89 ? 13.781 -11.512 -22.957 1.00 93.12 89 ASP A N 1
ATOM 747 C CA . ASP A 1 89 ? 12.736 -12.478 -22.625 1.00 93.12 89 ASP A CA 1
ATOM 748 C C . ASP A 1 89 ? 12.568 -12.583 -21.109 1.00 93.12 89 ASP A C 1
ATOM 750 O O . ASP A 1 89 ? 11.440 -12.597 -20.602 1.00 93.12 89 ASP A O 1
ATOM 754 N N . LYS A 1 90 ? 13.672 -12.534 -20.352 1.00 92.81 90 LYS A N 1
ATOM 755 C CA . LYS A 1 90 ? 13.609 -12.348 -18.892 1.00 92.81 90 LYS A CA 1
ATOM 756 C C . LYS A 1 90 ? 12.920 -11.038 -18.526 1.00 92.81 90 LYS A C 1
ATOM 758 O O . LYS A 1 90 ? 12.062 -11.035 -17.640 1.00 92.81 90 LYS A O 1
ATOM 763 N N . TYR A 1 91 ? 13.238 -9.944 -19.222 1.00 94.50 91 TYR A N 1
ATOM 764 C CA . TYR A 1 91 ? 12.568 -8.659 -19.013 1.00 94.50 91 TYR A CA 1
ATOM 765 C C . TYR A 1 91 ? 11.059 -8.742 -19.282 1.00 94.50 91 TYR A C 1
ATOM 767 O O . TYR A 1 91 ? 10.254 -8.370 -18.430 1.00 94.50 91 TYR A O 1
ATOM 775 N N . ARG A 1 92 ? 10.647 -9.341 -20.405 1.00 91.62 92 ARG A N 1
ATOM 776 C CA . ARG A 1 92 ? 9.234 -9.584 -20.732 1.00 91.62 92 ARG A CA 1
ATOM 777 C C . ARG A 1 92 ? 8.512 -10.339 -19.617 1.00 91.62 92 ARG A C 1
ATOM 779 O O . ARG A 1 92 ? 7.404 -9.967 -19.228 1.00 91.62 92 ARG A O 1
ATOM 786 N N . ASN A 1 93 ? 9.140 -11.389 -19.093 1.00 87.19 93 ASN A N 1
ATOM 787 C CA . ASN A 1 93 ? 8.552 -12.222 -18.049 1.00 87.19 93 ASN A CA 1
ATOM 788 C C . ASN A 1 93 ? 8.322 -11.450 -16.748 1.00 87.19 93 ASN A C 1
ATOM 790 O O . ASN A 1 93 ? 7.271 -11.617 -16.126 1.00 87.19 93 ASN A O 1
ATOM 794 N N . VAL A 1 94 ? 9.247 -10.572 -16.352 1.00 89.44 94 VAL A N 1
ATOM 795 C CA . VAL A 1 94 ? 9.052 -9.765 -15.141 1.00 89.44 94 VAL A CA 1
ATOM 796 C C . VAL A 1 94 ? 8.049 -8.628 -15.341 1.00 89.44 94 VAL A C 1
ATOM 798 O O . VAL A 1 94 ? 7.313 -8.302 -14.405 1.00 89.44 94 VAL A O 1
ATOM 801 N N . LEU A 1 95 ? 7.915 -8.081 -16.556 1.00 91.25 95 LEU A N 1
ATOM 802 C CA . LEU A 1 95 ? 6.838 -7.133 -16.864 1.00 91.25 95 LEU A CA 1
ATOM 803 C C . LEU A 1 95 ? 5.456 -7.777 -16.700 1.00 91.25 95 LEU A C 1
ATOM 805 O O . LEU A 1 95 ? 4.567 -7.157 -16.116 1.00 91.25 95 LEU A O 1
ATOM 809 N N . ASN A 1 96 ? 5.274 -9.037 -17.118 1.00 85.06 96 ASN A N 1
ATOM 810 C CA . ASN A 1 96 ? 4.004 -9.759 -16.943 1.00 85.06 96 ASN A CA 1
ATOM 811 C C . ASN A 1 96 ? 3.547 -9.775 -15.473 1.00 85.06 96 ASN A C 1
ATOM 813 O O . ASN A 1 96 ? 2.368 -9.566 -15.189 1.00 85.06 96 ASN A O 1
ATOM 817 N N . TYR A 1 97 ? 4.470 -9.959 -14.527 1.00 83.31 97 TYR A N 1
ATOM 818 C CA . TYR A 1 97 ? 4.155 -9.896 -13.098 1.00 83.31 97 TYR A CA 1
ATOM 819 C C . TYR A 1 97 ? 3.696 -8.491 -12.664 1.00 83.31 97 TYR A C 1
ATOM 821 O O . TYR A 1 97 ? 2.733 -8.334 -11.912 1.00 83.31 97 TYR A O 1
ATOM 829 N N . HIS A 1 98 ? 4.337 -7.441 -13.179 1.00 89.31 98 HIS A N 1
ATOM 830 C CA . HIS A 1 98 ? 4.028 -6.052 -12.827 1.00 89.31 98 HIS A CA 1
ATOM 831 C C . HIS A 1 98 ? 2.761 -5.504 -13.509 1.00 89.31 98 HIS A C 1
ATOM 833 O O . HIS A 1 98 ? 2.146 -4.562 -13.002 1.00 89.31 98 HIS A O 1
ATOM 839 N N . ARG A 1 99 ? 2.297 -6.116 -14.607 1.00 87.81 99 ARG A N 1
ATOM 840 C CA . ARG A 1 99 ? 1.039 -5.736 -15.278 1.00 87.81 99 ARG A CA 1
ATOM 841 C C . ARG A 1 99 ? -0.215 -6.038 -14.455 1.00 87.81 99 ARG A C 1
ATOM 843 O O . ARG A 1 99 ? -1.244 -5.411 -14.687 1.00 87.81 99 ARG A O 1
ATOM 850 N N . ALA A 1 100 ? -0.136 -6.913 -13.450 1.00 83.50 100 ALA A N 1
ATOM 851 C CA . ALA A 1 100 ? -1.255 -7.245 -12.557 1.00 83.50 100 ALA A CA 1
ATOM 852 C C . ALA A 1 100 ? -1.701 -6.091 -11.623 1.00 83.50 100 ALA A C 1
ATOM 854 O O . ALA A 1 100 ? -2.530 -6.295 -10.738 1.00 83.50 100 ALA A O 1
ATOM 855 N N . LYS A 1 101 ? -1.152 -4.881 -11.803 1.00 89.38 101 LYS A N 1
ATOM 856 C CA . LYS A 1 101 ? -1.352 -3.688 -10.964 1.00 89.38 101 LYS A CA 1
ATOM 857 C C . LYS A 1 101 ? -1.911 -2.512 -11.788 1.00 89.38 101 LYS A C 1
ATOM 859 O O . LYS A 1 101 ? -1.274 -1.460 -11.901 1.00 89.38 101 LYS A O 1
ATOM 864 N N . PRO A 1 102 ? -3.083 -2.677 -12.423 1.00 88.62 102 PRO A N 1
ATOM 865 C CA . PRO A 1 102 ? -3.581 -1.768 -13.455 1.00 88.62 102 PRO A CA 1
ATOM 866 C C . PRO A 1 102 ? -3.808 -0.336 -12.985 1.00 88.62 102 PRO A C 1
ATOM 868 O O . PRO A 1 102 ? -3.484 0.592 -13.720 1.00 88.62 102 PRO A O 1
ATOM 871 N N . LEU A 1 103 ? -4.344 -0.140 -11.775 1.00 92.38 103 LEU A N 1
ATOM 872 C CA . LEU A 1 103 ? -4.605 1.209 -11.273 1.00 92.38 103 LEU A CA 1
ATOM 873 C C . LEU A 1 103 ? -3.298 1.987 -11.130 1.00 92.38 103 LEU A C 1
ATOM 875 O O . LEU A 1 103 ? -3.215 3.139 -11.543 1.00 92.38 103 LEU A O 1
ATOM 879 N N . TYR A 1 104 ? -2.276 1.336 -10.578 1.00 94.62 104 TYR A N 1
ATOM 880 C CA . TYR A 1 104 ? -0.970 1.948 -10.403 1.00 94.62 104 TYR A CA 1
ATOM 881 C C . TYR A 1 104 ? -0.322 2.257 -11.758 1.00 94.62 104 TYR A C 1
ATOM 883 O O . TYR A 1 104 ? 0.044 3.403 -11.998 1.00 94.62 104 TYR A O 1
ATOM 891 N N . ASN A 1 105 ? -0.280 1.288 -12.679 1.00 93.62 105 ASN A N 1
ATOM 892 C CA . ASN A 1 105 ? 0.292 1.481 -14.017 1.00 93.62 105 ASN A CA 1
ATOM 893 C C . ASN A 1 105 ? -0.396 2.623 -14.783 1.00 93.62 105 ASN A C 1
ATOM 895 O O . ASN A 1 105 ? 0.276 3.452 -15.391 1.00 93.62 105 ASN A O 1
ATOM 899 N N . LEU A 1 106 ? -1.728 2.719 -14.695 1.00 93.75 106 LEU A N 1
ATOM 900 C CA . LEU A 1 106 ? -2.487 3.816 -15.293 1.00 93.75 106 LEU A CA 1
ATOM 901 C C . LEU A 1 106 ? -2.121 5.172 -14.674 1.00 93.75 106 LEU A C 1
ATOM 903 O O . LEU A 1 106 ? -1.962 6.148 -15.399 1.00 93.75 106 LEU A O 1
ATOM 907 N N . MET A 1 107 ? -1.967 5.252 -13.349 1.00 97.06 107 MET A N 1
ATOM 908 C CA . MET A 1 107 ? -1.552 6.493 -12.688 1.00 97.06 107 MET A CA 1
ATOM 909 C C . MET A 1 107 ? -0.156 6.939 -13.133 1.00 97.06 107 MET A C 1
ATOM 911 O O . MET A 1 107 ? 0.027 8.120 -13.424 1.00 97.06 107 MET A O 1
ATOM 915 N N . VAL A 1 108 ? 0.803 6.010 -13.229 1.00 96.75 108 VAL A N 1
ATOM 916 C CA . VAL A 1 108 ? 2.158 6.303 -13.730 1.00 96.75 108 VAL A CA 1
ATOM 917 C C . VAL A 1 108 ? 2.099 6.806 -15.173 1.00 96.75 108 VAL A C 1
ATOM 919 O O . VAL A 1 108 ? 2.679 7.846 -15.482 1.00 96.75 108 VAL A O 1
ATOM 922 N N . PHE A 1 109 ? 1.339 6.129 -16.037 1.00 96.88 109 PHE A N 1
ATOM 923 C CA . PHE A 1 109 ? 1.159 6.534 -17.429 1.00 96.88 109 PHE A CA 1
ATOM 924 C C . PHE A 1 109 ? 0.539 7.926 -17.574 1.00 96.88 109 PHE A C 1
ATOM 926 O O . PHE A 1 109 ? 1.029 8.738 -18.361 1.00 96.88 109 PHE A O 1
ATOM 933 N N . LEU A 1 110 ? -0.505 8.235 -16.801 1.00 97.50 110 LEU A N 1
ATOM 934 C CA . LEU A 1 110 ? -1.131 9.556 -16.828 1.00 97.50 110 LEU A CA 1
ATOM 935 C C . LEU A 1 110 ? -0.145 10.640 -16.385 1.00 97.50 110 LEU A C 1
ATOM 937 O O . LEU A 1 110 ? -0.022 11.655 -17.063 1.00 97.50 110 LEU A O 1
ATOM 941 N N . LEU A 1 111 ? 0.600 10.419 -15.297 1.00 97.69 111 LEU A N 1
ATOM 942 C CA . LEU A 1 111 ? 1.623 11.362 -14.831 1.00 97.69 111 LEU A CA 1
ATOM 943 C C . LEU A 1 111 ? 2.701 11.600 -15.893 1.00 97.69 111 LEU A C 1
ATOM 945 O O . LEU A 1 111 ? 3.030 12.752 -16.179 1.00 97.69 111 LEU A O 1
ATOM 949 N N . TYR A 1 112 ? 3.207 10.529 -16.505 1.00 97.50 112 TYR A N 1
ATOM 950 C CA . TYR A 1 112 ? 4.180 10.621 -17.591 1.00 97.50 112 TYR A CA 1
ATOM 951 C C . TYR A 1 112 ? 3.623 11.398 -18.794 1.00 97.50 112 TYR A C 1
ATOM 953 O O . TYR A 1 112 ? 4.278 12.303 -19.308 1.00 97.50 112 TYR A O 1
ATOM 961 N N . SER A 1 113 ? 2.369 11.137 -19.171 1.00 97.38 113 SER A N 1
ATOM 962 C CA . SER A 1 113 ? 1.673 11.845 -20.256 1.00 97.38 113 SER A CA 1
ATOM 963 C C . SER A 1 113 ? 1.475 13.340 -19.974 1.00 97.38 113 SER A C 1
ATOM 965 O O . SER A 1 113 ? 1.407 14.137 -20.907 1.00 97.38 113 SER A O 1
ATOM 967 N N . PHE A 1 114 ? 1.423 13.745 -18.701 1.00 97.94 114 PHE A N 1
ATOM 968 C CA . PHE A 1 114 ? 1.402 15.151 -18.279 1.00 97.94 114 PHE A CA 1
ATOM 969 C C . PHE A 1 114 ? 2.799 15.795 -18.189 1.00 97.94 114 PHE A C 1
ATOM 971 O O . PHE A 1 114 ? 2.925 16.920 -17.707 1.00 97.94 114 PHE A O 1
ATOM 978 N N . GLY A 1 115 ? 3.850 15.116 -18.658 1.00 97.25 115 GLY A N 1
ATOM 979 C CA . GLY A 1 115 ? 5.213 15.650 -18.723 1.00 97.25 115 GLY A CA 1
ATOM 980 C C . GLY A 1 115 ? 6.050 15.425 -17.464 1.00 97.25 115 GLY A C 1
ATOM 981 O O . GLY A 1 115 ? 7.146 15.975 -17.351 1.00 97.25 115 GLY A O 1
ATOM 982 N N . VAL A 1 116 ? 5.576 14.619 -16.509 1.00 96.31 116 VAL A N 1
ATOM 983 C CA . VAL A 1 116 ? 6.416 14.174 -15.390 1.00 96.31 116 VAL A CA 1
ATOM 984 C C . VAL A 1 116 ? 7.463 13.197 -15.924 1.00 96.31 116 VAL A C 1
ATOM 986 O O . VAL A 1 116 ? 7.127 12.271 -16.654 1.00 96.31 116 VAL A O 1
ATOM 989 N N . SER A 1 117 ? 8.733 13.358 -15.539 1.00 95.12 117 SER A N 1
ATOM 990 C CA . SER A 1 117 ? 9.781 12.403 -15.935 1.00 95.12 117 SER A CA 1
ATOM 991 C C . SER A 1 117 ? 9.435 10.968 -15.520 1.00 95.12 117 SER A C 1
ATOM 993 O O . SER A 1 117 ? 8.840 10.743 -14.461 1.00 95.12 117 SER A O 1
ATOM 995 N N . LEU A 1 118 ? 9.848 9.997 -16.332 1.00 95.12 118 LEU A N 1
ATOM 996 C CA . LEU A 1 118 ? 9.405 8.611 -16.215 1.00 95.12 118 LEU A CA 1
ATOM 997 C C . LEU A 1 118 ? 9.731 7.993 -14.844 1.00 95.12 118 LEU A C 1
ATOM 999 O O . LEU A 1 118 ? 8.879 7.345 -14.242 1.00 95.12 118 LEU A O 1
ATOM 1003 N N . ALA A 1 119 ? 10.918 8.270 -14.295 1.00 92.81 119 ALA A N 1
ATOM 1004 C CA . ALA A 1 119 ? 11.292 7.794 -12.965 1.00 92.81 119 ALA A CA 1
ATOM 1005 C C . ALA A 1 119 ? 10.398 8.392 -11.861 1.00 92.81 119 ALA A C 1
ATOM 1007 O O . ALA A 1 119 ? 9.849 7.658 -11.040 1.00 92.81 119 ALA A O 1
ATOM 1008 N N . PHE A 1 120 ? 10.170 9.710 -11.865 1.00 92.38 120 PHE A N 1
ATOM 1009 C CA . PHE A 1 120 ? 9.323 10.358 -10.855 1.00 92.38 120 PHE A CA 1
ATOM 1010 C C . PHE A 1 120 ? 7.846 9.971 -10.981 1.00 92.38 120 PHE A C 1
ATOM 1012 O O . PHE A 1 120 ? 7.160 9.873 -9.962 1.00 92.38 120 PHE A O 1
ATOM 1019 N N . ALA A 1 121 ? 7.361 9.705 -12.197 1.00 95.31 121 ALA A N 1
ATOM 1020 C CA . ALA A 1 121 ? 5.990 9.263 -12.433 1.00 95.31 121 ALA A CA 1
ATOM 1021 C C . ALA A 1 121 ? 5.660 7.963 -11.680 1.00 95.31 121 ALA A C 1
ATOM 1023 O O . ALA A 1 121 ? 4.522 7.783 -11.252 1.00 95.31 121 ALA A O 1
ATOM 1024 N N . THR A 1 122 ? 6.647 7.088 -11.458 1.00 94.00 122 THR A N 1
ATOM 1025 C CA . THR A 1 122 ? 6.460 5.859 -10.668 1.00 94.00 122 THR A CA 1
ATOM 1026 C C . THR A 1 122 ? 6.399 6.127 -9.157 1.00 94.00 122 THR A C 1
ATOM 1028 O O . THR A 1 122 ? 5.677 5.455 -8.437 1.00 94.00 122 THR A O 1
ATOM 1031 N N . ILE A 1 123 ? 7.103 7.138 -8.647 1.00 92.12 123 ILE A N 1
ATOM 1032 C CA . ILE A 1 123 ? 7.210 7.391 -7.200 1.00 92.12 123 ILE A CA 1
ATOM 1033 C C . ILE A 1 123 ? 6.022 8.204 -6.675 1.00 92.12 123 ILE A C 1
ATOM 1035 O O . ILE A 1 123 ? 5.502 7.939 -5.590 1.00 92.12 123 ILE A O 1
ATOM 1039 N N . ILE A 1 124 ? 5.569 9.194 -7.449 1.00 93.00 124 ILE A N 1
ATOM 1040 C CA . ILE A 1 124 ? 4.526 10.145 -7.037 1.00 93.00 124 ILE A CA 1
ATOM 1041 C C . ILE A 1 124 ? 3.246 9.462 -6.515 1.00 93.00 124 ILE A C 1
ATOM 1043 O O . ILE A 1 124 ? 2.755 9.902 -5.472 1.00 93.00 124 ILE A O 1
ATOM 1047 N N . PRO A 1 125 ? 2.699 8.397 -7.143 1.00 94.38 125 PRO A N 1
ATOM 1048 C CA . PRO A 1 125 ? 1.521 7.707 -6.617 1.00 94.38 125 PRO A CA 1
ATOM 1049 C C . PRO A 1 125 ? 1.698 7.195 -5.182 1.00 94.38 125 PRO A C 1
ATOM 1051 O O . PRO A 1 125 ? 0.774 7.319 -4.378 1.00 94.38 125 PRO A O 1
ATOM 1054 N N . GLY A 1 126 ? 2.880 6.672 -4.838 1.00 92.69 126 GLY A N 1
ATOM 1055 C CA . GLY A 1 126 ? 3.173 6.193 -3.485 1.00 92.69 126 GLY A CA 1
ATOM 1056 C C . GLY A 1 126 ? 3.302 7.316 -2.470 1.00 92.69 126 GLY A C 1
ATOM 1057 O O . GLY A 1 126 ? 2.734 7.225 -1.384 1.00 92.69 126 GLY A O 1
ATOM 1058 N N . VAL A 1 127 ? 3.948 8.420 -2.853 1.00 91.69 127 VAL A N 1
ATOM 1059 C CA . VAL A 1 127 ? 4.042 9.634 -2.026 1.00 91.69 127 VAL A CA 1
ATOM 1060 C C . VAL A 1 127 ? 2.651 10.201 -1.739 1.00 91.69 127 VAL A C 1
ATOM 1062 O O . VAL A 1 127 ? 2.319 10.469 -0.586 1.00 91.69 127 VAL A O 1
ATOM 1065 N N . ILE A 1 128 ? 1.807 10.340 -2.767 1.00 92.75 128 ILE A N 1
ATOM 1066 C CA . ILE A 1 128 ? 0.416 10.791 -2.610 1.00 92.75 128 ILE A CA 1
ATOM 1067 C C . ILE A 1 128 ? -0.359 9.816 -1.717 1.00 92.75 128 ILE A C 1
ATOM 1069 O O . ILE A 1 128 ? -1.069 10.254 -0.809 1.00 92.75 128 ILE A O 1
ATOM 1073 N N . GLY A 1 129 ? -0.198 8.508 -1.942 1.00 94.50 129 GLY A N 1
ATOM 1074 C CA . GLY A 1 129 ? -0.786 7.461 -1.113 1.00 94.50 129 GLY A CA 1
ATOM 1075 C C . GLY A 1 129 ? -0.426 7.641 0.358 1.00 94.50 129 GLY A C 1
ATOM 1076 O O . GLY A 1 129 ? -1.311 7.738 1.202 1.00 94.50 129 GLY A O 1
ATOM 1077 N N . MET A 1 130 ? 0.857 7.801 0.664 1.00 92.56 130 MET A N 1
ATOM 1078 C CA . MET A 1 130 ? 1.341 8.021 2.022 1.00 92.56 130 MET A CA 1
ATOM 1079 C C . MET A 1 130 ? 0.813 9.330 2.640 1.00 92.56 130 MET A C 1
ATOM 1081 O O . MET A 1 130 ? 0.355 9.333 3.786 1.00 92.56 130 MET A O 1
ATOM 1085 N N . CYS A 1 131 ? 0.782 10.436 1.891 1.00 92.06 131 CYS A N 1
ATOM 1086 C CA . CYS A 1 131 ? 0.182 11.690 2.361 1.00 92.06 131 CYS A CA 1
ATOM 1087 C C . CYS A 1 131 ? -1.275 11.501 2.790 1.00 92.06 131 CYS A C 1
ATOM 1089 O O . CYS A 1 131 ? -1.676 11.910 3.882 1.00 92.06 131 CYS A O 1
ATOM 1091 N N . ILE A 1 132 ? -2.071 10.867 1.927 1.00 94.62 132 ILE A N 1
ATOM 1092 C CA . ILE A 1 132 ? -3.490 10.617 2.178 1.00 94.62 132 ILE A CA 1
ATOM 1093 C C . ILE A 1 132 ? -3.661 9.616 3.327 1.00 94.62 132 ILE A C 1
ATOM 1095 O O . ILE A 1 132 ? -4.535 9.808 4.171 1.00 94.62 132 ILE A O 1
ATOM 1099 N N . LEU A 1 133 ? -2.798 8.604 3.428 1.00 95.69 133 LEU A N 1
ATOM 1100 C CA . LEU A 1 133 ? -2.779 7.656 4.540 1.00 95.69 133 LEU A CA 1
ATOM 1101 C C . LEU A 1 133 ? -2.608 8.391 5.879 1.00 95.69 133 LEU A C 1
ATOM 1103 O O . LEU A 1 133 ? -3.396 8.174 6.801 1.00 95.69 133 LEU A O 1
ATOM 1107 N N . MET A 1 134 ? -1.648 9.318 5.978 1.00 94.56 134 MET A N 1
ATOM 1108 C CA . MET A 1 134 ? -1.454 10.136 7.185 1.00 94.56 134 MET A CA 1
ATOM 1109 C C . MET A 1 134 ? -2.648 11.049 7.481 1.00 94.56 134 MET A C 1
ATOM 1111 O O . MET A 1 134 ? -2.997 11.239 8.646 1.00 94.56 134 MET A O 1
ATOM 1115 N N . LEU A 1 135 ? -3.308 11.591 6.452 1.00 93.75 135 LEU A N 1
ATOM 1116 C CA . LEU A 1 135 ? -4.533 12.382 6.620 1.00 93.75 135 LEU A CA 1
ATOM 1117 C C . LEU A 1 135 ? -5.685 11.539 7.185 1.00 93.75 135 LEU A C 1
ATOM 1119 O O . LEU A 1 135 ? -6.394 12.001 8.080 1.00 93.75 135 LEU A O 1
ATOM 1123 N N . ILE A 1 136 ? -5.850 10.300 6.711 1.00 96.12 136 ILE A N 1
ATOM 1124 C CA . ILE A 1 136 ? -6.851 9.361 7.237 1.00 96.12 136 ILE A CA 1
ATOM 1125 C C . ILE A 1 136 ? -6.542 9.031 8.702 1.00 96.12 136 ILE A C 1
ATOM 1127 O O . ILE A 1 136 ? -7.443 9.081 9.541 1.00 96.12 136 ILE A O 1
ATOM 1131 N N . LEU A 1 137 ? -5.276 8.756 9.039 1.00 95.88 137 LEU A N 1
ATOM 1132 C CA . LEU A 1 137 ? -4.868 8.508 10.426 1.00 95.88 137 LEU A CA 1
ATOM 1133 C C . LEU A 1 137 ? -5.117 9.708 11.329 1.00 95.88 137 LEU A C 1
ATOM 1135 O O . LEU A 1 137 ? -5.622 9.530 12.434 1.00 95.88 137 LEU A O 1
ATOM 1139 N N . LEU A 1 138 ? -4.798 10.920 10.870 1.00 93.88 138 LEU A N 1
ATOM 1140 C CA . LEU A 1 138 ? -5.076 12.143 11.614 1.00 93.88 138 LEU A CA 1
ATOM 1141 C C . LEU A 1 138 ? -6.577 12.266 11.889 1.00 93.88 138 LEU A C 1
ATOM 1143 O O . LEU A 1 138 ? -6.971 12.481 13.036 1.00 93.88 138 LEU A O 1
ATOM 1147 N N . ALA A 1 139 ? -7.404 12.121 10.849 1.00 93.69 139 ALA A N 1
ATOM 1148 C CA . ALA A 1 139 ? -8.853 12.212 10.968 1.00 93.69 139 ALA A CA 1
ATOM 1149 C C . ALA A 1 139 ? -9.385 11.193 11.985 1.00 93.69 139 ALA A C 1
ATOM 1151 O O . ALA A 1 139 ? -10.131 11.570 12.887 1.00 93.69 139 ALA A O 1
ATOM 1152 N N . TRP A 1 140 ? -8.932 9.941 11.901 1.00 95.75 140 TRP A N 1
ATOM 1153 C CA . TRP A 1 140 ? -9.373 8.864 12.783 1.00 95.75 140 TRP A CA 1
ATOM 1154 C C . TRP A 1 140 ? -8.873 9.037 14.230 1.00 95.75 140 TRP A C 1
ATOM 1156 O O . TRP A 1 140 ? -9.654 8.934 15.173 1.00 95.75 140 TRP A O 1
ATOM 1166 N N . LEU A 1 141 ? -7.598 9.381 14.441 1.00 94.50 141 LEU A N 1
ATOM 1167 C CA . LEU A 1 141 ? -7.042 9.614 15.782 1.00 94.50 141 LEU A CA 1
ATOM 1168 C C . LEU A 1 141 ? -7.618 10.865 16.458 1.00 94.50 141 LEU A C 1
ATOM 1170 O O . LEU A 1 141 ? -7.691 10.909 17.688 1.00 94.50 141 LEU A O 1
ATOM 1174 N N . SER A 1 142 ? -8.047 11.872 15.689 1.00 92.94 142 SER A N 1
ATOM 1175 C CA . SER A 1 142 ? -8.606 13.124 16.228 1.00 92.94 142 SER A CA 1
ATOM 1176 C C . SER A 1 142 ? -9.902 12.945 17.028 1.00 92.94 142 SER A C 1
ATOM 1178 O O . SER A 1 142 ? -10.304 13.838 17.783 1.00 92.94 142 SER A O 1
ATOM 1180 N N . GLU A 1 143 ? -10.547 11.786 16.891 1.00 91.38 143 GLU A N 1
ATOM 1181 C CA . GLU A 1 143 ? -11.711 11.404 17.686 1.00 91.38 143 GLU A CA 1
ATOM 1182 C C . GLU A 1 143 ? -11.339 11.056 19.132 1.00 91.38 143 GLU A C 1
ATOM 1184 O O . GLU A 1 143 ? -12.133 11.283 20.046 1.00 91.38 143 GLU A O 1
ATOM 1189 N N . TYR A 1 144 ? -10.121 10.553 19.347 1.00 91.50 144 TYR A N 1
ATOM 1190 C CA . TYR A 1 144 ? -9.687 9.968 20.617 1.00 91.50 144 TYR A CA 1
ATOM 1191 C C . TYR A 1 144 ? -8.606 10.803 21.318 1.00 91.50 144 TYR A C 1
ATOM 1193 O O . TYR A 1 144 ? -8.560 10.843 22.550 1.00 91.50 144 TYR A O 1
ATOM 1201 N N . VAL A 1 145 ? -7.759 11.498 20.553 1.00 91.69 145 VAL A N 1
ATOM 1202 C CA . VAL A 1 145 ? -6.547 12.172 21.044 1.00 91.69 145 VAL A CA 1
ATOM 1203 C C . VAL A 1 145 ? -6.666 13.693 20.918 1.00 91.69 145 VAL A C 1
ATOM 1205 O O . VAL A 1 145 ? -7.119 14.225 19.903 1.00 91.69 145 VAL A O 1
ATOM 1208 N N . LYS A 1 146 ? -6.230 14.434 21.945 1.00 89.44 146 LYS A N 1
ATOM 1209 C CA . LYS A 1 146 ? -6.178 15.907 21.893 1.00 89.44 146 LYS A CA 1
ATOM 1210 C C . LYS A 1 146 ? -5.103 16.410 20.923 1.00 89.44 146 LYS A C 1
ATOM 1212 O O . LYS A 1 146 ? -4.055 15.792 20.779 1.00 89.44 146 LYS A O 1
ATOM 1217 N N . ARG A 1 147 ? -5.317 17.596 20.339 1.00 88.88 147 ARG A N 1
ATOM 1218 C CA . ARG A 1 147 ? -4.486 18.164 19.255 1.00 88.88 147 ARG A CA 1
ATOM 1219 C C . ARG A 1 147 ? -2.961 18.125 19.482 1.00 88.88 147 ARG A C 1
ATOM 1221 O O . ARG A 1 147 ? -2.287 17.630 18.588 1.00 88.88 147 ARG A O 1
ATOM 1228 N N . PRO A 1 148 ? -2.392 18.559 20.629 1.00 89.19 148 PRO A N 1
ATOM 1229 C CA . PRO A 1 148 ? -0.934 18.546 20.789 1.00 89.19 148 PRO A CA 1
ATOM 1230 C C . PRO A 1 148 ? -0.349 17.129 20.737 1.00 89.19 148 PRO A C 1
ATOM 1232 O O . PRO A 1 148 ? 0.619 16.874 20.026 1.00 89.19 148 PRO A O 1
ATOM 1235 N N . ALA A 1 149 ? -0.986 16.188 21.441 1.00 90.81 149 ALA A N 1
ATOM 1236 C CA . ALA A 1 149 ? -0.584 14.785 21.443 1.00 90.81 149 ALA A CA 1
ATOM 1237 C C . ALA A 1 149 ? -0.843 14.115 20.085 1.00 90.81 149 ALA A C 1
ATOM 1239 O O . ALA A 1 149 ? -0.048 13.290 19.653 1.00 90.81 149 ALA A O 1
ATOM 1240 N N . LEU A 1 150 ? -1.917 14.502 19.393 1.00 91.06 150 LEU A N 1
ATOM 1241 C CA . LEU A 1 150 ? -2.240 14.029 18.051 1.00 91.06 150 LEU A CA 1
ATOM 1242 C C . LEU A 1 150 ? -1.145 14.406 17.044 1.00 91.06 150 LEU A C 1
ATOM 1244 O O . LEU A 1 150 ? -0.713 13.550 16.280 1.00 91.06 150 LEU A O 1
ATOM 1248 N N . TYR A 1 151 ? -0.676 15.657 17.053 1.00 90.81 151 TYR A N 1
ATOM 1249 C CA . TYR A 1 151 ? 0.381 16.103 16.138 1.00 90.81 151 TYR A CA 1
ATOM 1250 C C . TYR A 1 151 ? 1.712 15.423 16.432 1.00 90.81 151 TYR A C 1
ATOM 1252 O O . TYR A 1 151 ? 2.372 14.972 15.500 1.00 90.81 151 TYR A O 1
ATOM 1260 N N . LEU A 1 152 ? 2.074 15.289 17.712 1.00 91.25 152 LEU A N 1
ATOM 1261 C CA . LEU A 1 152 ? 3.261 14.534 18.107 1.00 91.25 152 LEU A CA 1
ATOM 1262 C C . LEU A 1 152 ? 3.164 13.080 17.634 1.00 91.25 152 LEU A C 1
ATOM 1264 O O . LEU A 1 152 ? 4.103 12.566 17.037 1.00 91.25 152 LEU A O 1
ATOM 1268 N N . LEU A 1 153 ? 2.018 12.432 17.853 1.00 93.19 153 LEU A N 1
ATOM 1269 C CA . LEU A 1 153 ? 1.806 11.040 17.478 1.00 93.19 153 LEU A CA 1
ATOM 1270 C C . LEU A 1 153 ? 1.878 10.838 15.961 1.00 93.19 153 LEU A C 1
ATOM 1272 O O . LEU A 1 153 ? 2.570 9.934 15.507 1.00 93.19 153 LEU A O 1
ATOM 1276 N N . ILE A 1 154 ? 1.221 11.693 15.174 1.00 93.69 154 ILE A N 1
ATOM 1277 C CA . ILE A 1 154 ? 1.301 11.636 13.709 1.00 93.69 154 ILE A CA 1
ATOM 1278 C C . ILE A 1 154 ? 2.717 11.942 13.215 1.00 93.69 154 ILE A C 1
ATOM 1280 O O . ILE A 1 154 ? 3.179 11.273 12.298 1.00 93.69 154 ILE A O 1
ATOM 1284 N N . GLY A 1 155 ? 3.422 12.898 13.828 1.00 91.94 155 GLY A N 1
ATOM 1285 C CA . GLY A 1 155 ? 4.819 13.190 13.502 1.00 91.94 155 GLY A CA 1
ATOM 1286 C C . GLY A 1 155 ? 5.749 12.008 13.782 1.00 91.94 155 GLY A C 1
ATOM 1287 O O . GLY A 1 155 ? 6.591 11.683 12.957 1.00 91.94 155 GLY A O 1
ATOM 1288 N N . VAL A 1 156 ? 5.566 11.312 14.906 1.00 93.00 156 VAL A N 1
ATOM 1289 C CA . VAL A 1 156 ? 6.331 10.093 15.211 1.00 93.00 156 VAL A CA 1
ATOM 1290 C C . VAL A 1 156 ? 5.988 8.976 14.228 1.00 93.00 156 VAL A C 1
ATOM 1292 O O . VAL A 1 156 ? 6.895 8.337 13.702 1.00 93.00 156 VAL A O 1
ATOM 1295 N N . ILE A 1 157 ? 4.699 8.756 13.943 1.00 93.94 157 ILE A N 1
ATOM 1296 C CA . ILE A 1 157 ? 4.259 7.728 12.991 1.00 93.94 157 ILE A CA 1
ATOM 1297 C C . ILE A 1 157 ? 4.832 8.010 11.599 1.00 93.94 157 ILE A C 1
ATOM 1299 O O . ILE A 1 157 ? 5.376 7.102 10.980 1.00 93.94 157 ILE A O 1
ATOM 1303 N N . SER A 1 158 ? 4.765 9.248 11.107 1.00 91.56 158 SER A N 1
ATOM 1304 C CA . SER A 1 158 ? 5.232 9.601 9.760 1.00 91.56 158 SER A CA 1
ATOM 1305 C C . SER A 1 158 ? 6.746 9.447 9.572 1.00 91.56 158 SER A C 1
ATOM 1307 O O . SER A 1 158 ? 7.191 9.270 8.439 1.00 91.56 158 SER A O 1
ATOM 1309 N N . LEU A 1 159 ? 7.515 9.468 10.666 1.00 90.94 159 LEU A N 1
ATOM 1310 C CA . LEU A 1 159 ? 8.962 9.235 10.695 1.00 90.94 159 LEU A CA 1
ATOM 1311 C C . LEU A 1 159 ? 9.347 7.759 10.889 1.00 90.94 159 LEU A C 1
ATOM 1313 O O . LEU A 1 159 ? 10.536 7.440 10.898 1.00 90.94 159 LEU A O 1
ATOM 1317 N N . LEU A 1 160 ? 8.383 6.846 11.057 1.00 91.94 160 LEU A N 1
ATOM 1318 C CA . LEU A 1 160 ? 8.690 5.418 11.135 1.00 91.94 160 LEU A CA 1
ATOM 1319 C C . LEU A 1 160 ? 9.328 4.939 9.816 1.00 91.94 160 LEU A C 1
ATOM 1321 O O . LEU A 1 160 ? 8.782 5.240 8.750 1.00 91.94 160 LEU A O 1
ATOM 1325 N N . PRO A 1 161 ? 10.405 4.126 9.857 1.00 90.88 161 PRO A N 1
ATOM 1326 C CA . PRO A 1 161 ? 11.114 3.673 8.654 1.00 90.88 161 PRO A CA 1
ATOM 1327 C C . PRO A 1 161 ? 10.219 2.990 7.614 1.00 90.88 161 PRO A C 1
ATOM 1329 O O . PRO A 1 161 ? 10.438 3.124 6.412 1.00 90.88 161 PRO A O 1
ATOM 1332 N N . VAL A 1 162 ? 9.172 2.295 8.064 1.00 91.88 162 VAL A N 1
ATOM 1333 C CA . VAL A 1 162 ? 8.214 1.632 7.173 1.00 91.88 162 VAL A CA 1
ATOM 1334 C C . VAL A 1 162 ? 7.478 2.622 6.262 1.00 91.88 162 VAL A C 1
ATOM 1336 O O . VAL A 1 162 ? 7.195 2.308 5.112 1.00 91.88 162 VAL A O 1
ATOM 1339 N N . ASN A 1 163 ? 7.221 3.849 6.718 1.00 91.25 163 ASN A N 1
ATOM 1340 C CA . ASN A 1 163 ? 6.554 4.863 5.901 1.00 91.25 163 ASN A CA 1
ATOM 1341 C C . ASN A 1 163 ? 7.480 5.463 4.848 1.00 91.25 163 ASN A C 1
ATOM 1343 O O . ASN A 1 163 ? 7.042 5.741 3.731 1.00 91.25 163 ASN A O 1
ATOM 1347 N N . SER A 1 164 ? 8.761 5.612 5.183 1.00 87.06 164 SER A N 1
ATOM 1348 C CA . SER A 1 164 ? 9.807 5.932 4.214 1.00 87.06 164 SER A CA 1
ATOM 1349 C C . SER A 1 164 ? 9.850 4.863 3.125 1.00 87.06 164 SER A C 1
ATOM 1351 O O . SER A 1 164 ? 9.679 5.173 1.948 1.00 87.06 164 SER A O 1
ATOM 1353 N N . TYR A 1 165 ? 9.917 3.593 3.526 1.00 88.81 165 TYR A N 1
ATOM 1354 C CA . TYR A 1 165 ? 9.892 2.450 2.617 1.00 88.81 165 TYR A CA 1
ATOM 1355 C C . TYR A 1 165 ? 8.675 2.468 1.666 1.00 88.81 165 TYR A C 1
ATOM 1357 O O . TYR A 1 165 ? 8.831 2.348 0.448 1.00 88.81 165 TYR A O 1
ATOM 1365 N N . LEU A 1 166 ? 7.463 2.680 2.197 1.00 89.44 166 LEU A N 1
ATOM 1366 C CA . LEU A 1 166 ? 6.222 2.747 1.409 1.00 89.44 166 LEU A CA 1
ATOM 1367 C C . LEU A 1 166 ? 6.159 3.930 0.435 1.00 89.44 166 LEU A C 1
ATOM 1369 O O . LEU A 1 166 ? 5.452 3.858 -0.568 1.00 89.44 166 LEU A O 1
ATOM 1373 N N . SER A 1 167 ? 6.844 5.031 0.742 1.00 83.88 167 SER A N 1
ATOM 1374 C CA . SER A 1 167 ? 6.759 6.253 -0.060 1.00 83.88 167 SER A CA 1
ATOM 1375 C C . SER A 1 167 ? 7.571 6.157 -1.346 1.00 83.88 167 SER A C 1
ATOM 1377 O O . SER A 1 167 ? 7.120 6.653 -2.376 1.00 83.88 167 SER A O 1
ATOM 1379 N N . TYR A 1 168 ? 8.759 5.546 -1.290 1.00 78.75 168 TYR A N 1
ATOM 1380 C CA . TYR A 1 168 ? 9.712 5.621 -2.400 1.00 78.75 168 TYR A CA 1
ATOM 1381 C C . TYR A 1 168 ? 10.360 4.292 -2.816 1.00 78.75 168 TYR A C 1
ATOM 1383 O O . TYR A 1 168 ? 10.753 4.189 -3.973 1.00 78.75 168 TYR A O 1
ATOM 1391 N N . GLN A 1 169 ? 10.447 3.276 -1.944 1.00 81.44 169 GLN A N 1
ATOM 1392 C CA . GLN A 1 169 ? 11.024 1.965 -2.309 1.00 81.44 169 GLN A CA 1
ATOM 1393 C C . GLN A 1 169 ? 9.972 1.004 -2.855 1.00 81.44 169 GLN A C 1
ATOM 1395 O O . GLN A 1 169 ? 10.249 0.210 -3.748 1.00 81.44 169 GLN A O 1
ATOM 1400 N N . SER A 1 170 ? 8.747 1.091 -2.333 1.00 81.94 170 SER A N 1
ATOM 1401 C CA . SER A 1 170 ? 7.598 0.358 -2.863 1.00 81.94 170 SER A CA 1
ATOM 1402 C C . SER A 1 170 ? 6.380 1.276 -3.003 1.00 81.94 170 SER A C 1
ATOM 1404 O O . S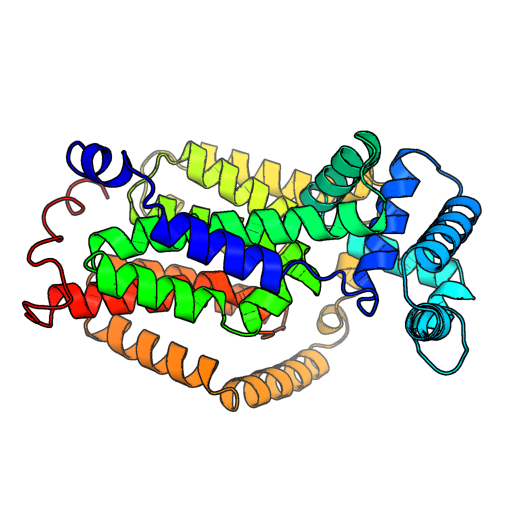ER A 1 170 ? 5.416 1.149 -2.241 1.00 81.94 170 SER A O 1
ATOM 1406 N N . PRO A 1 171 ? 6.394 2.231 -3.958 1.00 83.81 171 PRO A N 1
ATOM 1407 C CA . PRO A 1 171 ? 5.359 3.264 -4.054 1.00 83.81 171 PRO A CA 1
ATOM 1408 C C . PRO A 1 171 ? 3.948 2.682 -4.240 1.00 83.81 171 PRO A C 1
ATOM 1410 O O . PRO A 1 171 ? 2.958 3.224 -3.744 1.00 83.81 171 PRO A O 1
ATOM 1413 N N . ILE A 1 172 ? 3.843 1.528 -4.901 1.00 93.56 172 ILE A N 1
ATOM 1414 C CA . ILE A 1 172 ? 2.576 0.811 -5.035 1.00 93.56 172 ILE A CA 1
ATOM 1415 C C . ILE A 1 172 ? 2.000 0.355 -3.690 1.00 93.56 172 ILE A C 1
ATOM 1417 O O . ILE A 1 172 ? 0.785 0.410 -3.489 1.00 93.56 172 ILE A O 1
ATOM 1421 N N . ASP A 1 173 ? 2.850 -0.057 -2.748 1.00 94.25 173 ASP A N 1
ATOM 1422 C CA . ASP A 1 173 ? 2.402 -0.487 -1.428 1.00 94.25 173 ASP A CA 1
ATOM 1423 C C . ASP A 1 173 ? 1.907 0.704 -0.615 1.00 94.25 173 ASP A C 1
ATOM 1425 O O . ASP A 1 173 ? 0.925 0.566 0.113 1.00 94.25 173 ASP A O 1
ATOM 1429 N N . GLY A 1 174 ? 2.512 1.886 -0.772 1.00 94.69 174 GLY A N 1
ATOM 1430 C CA . GLY A 1 174 ? 2.007 3.122 -0.171 1.00 94.69 174 GLY A CA 1
ATOM 1431 C C . GLY A 1 174 ? 0.580 3.448 -0.624 1.00 94.69 174 GLY A C 1
ATOM 1432 O O . GLY A 1 174 ? -0.304 3.677 0.206 1.00 94.69 174 GLY A O 1
ATOM 1433 N N . LEU A 1 175 ? 0.324 3.390 -1.935 1.00 96.50 175 LEU A N 1
ATOM 1434 C CA . LEU A 1 175 ? -1.012 3.593 -2.509 1.00 96.50 175 LEU A CA 1
ATOM 1435 C C . LEU A 1 175 ? -2.006 2.507 -2.061 1.00 96.50 175 LEU A C 1
ATOM 1437 O O . LEU A 1 175 ? -3.135 2.816 -1.678 1.00 96.50 175 LEU A O 1
ATOM 1441 N N . SER A 1 176 ? -1.582 1.244 -2.058 1.00 97.31 176 SER A N 1
ATOM 1442 C CA . SER A 1 176 ? -2.403 0.117 -1.609 1.00 97.31 176 SER A CA 1
ATOM 1443 C C . SER A 1 176 ? -2.809 0.244 -0.141 1.00 97.31 176 SER A C 1
ATOM 1445 O O . SER A 1 176 ? -3.995 0.171 0.183 1.00 97.31 176 SER A O 1
ATOM 1447 N N . ASN A 1 177 ? -1.849 0.494 0.755 1.00 97.88 177 ASN A N 1
ATOM 1448 C CA . ASN A 1 177 ? -2.121 0.658 2.183 1.00 97.88 177 ASN A CA 1
ATOM 1449 C C . ASN A 1 177 ? -3.043 1.853 2.444 1.00 97.88 177 ASN A C 1
ATOM 1451 O O . ASN A 1 177 ? -3.888 1.789 3.335 1.00 97.88 177 ASN A O 1
ATOM 1455 N N . MET A 1 178 ? -2.932 2.922 1.653 1.00 97.75 178 MET A N 1
ATOM 1456 C CA . MET A 1 178 ? -3.850 4.054 1.742 1.00 97.75 178 MET A CA 1
ATOM 1457 C C . MET A 1 178 ? -5.288 3.636 1.425 1.00 97.75 178 MET A C 1
ATOM 1459 O O . MET A 1 178 ? -6.193 3.927 2.208 1.00 97.75 178 MET A O 1
ATOM 1463 N N . LEU A 1 179 ? -5.500 2.899 0.330 1.00 98.25 179 LEU A N 1
ATOM 1464 C CA . LEU A 1 179 ? -6.824 2.415 -0.068 1.00 98.25 179 LEU A CA 1
ATOM 1465 C C . LEU A 1 179 ? -7.394 1.422 0.954 1.00 98.25 179 LEU A C 1
ATOM 1467 O O . LEU A 1 179 ? -8.557 1.535 1.340 1.00 98.25 179 LEU A O 1
ATOM 1471 N N . VAL A 1 180 ? -6.570 0.498 1.457 1.00 98.38 180 VAL A N 1
ATOM 1472 C CA . VAL A 1 180 ? -6.957 -0.445 2.519 1.00 98.38 180 VAL A CA 1
ATOM 1473 C C . VAL A 1 180 ? -7.359 0.303 3.790 1.00 98.38 180 VAL A C 1
ATOM 1475 O O . VAL A 1 180 ? -8.427 0.043 4.346 1.00 98.38 180 VAL A O 1
ATOM 1478 N N . LEU A 1 181 ? -6.560 1.272 4.244 1.00 98.38 181 LEU A N 1
ATOM 1479 C CA . LEU A 1 181 ? -6.890 2.047 5.437 1.00 98.38 181 LEU A CA 1
ATOM 1480 C C . LEU A 1 181 ? -8.161 2.883 5.232 1.00 98.38 181 LEU A C 1
ATOM 1482 O O . LEU A 1 181 ? -8.975 2.970 6.149 1.00 98.38 181 LEU A O 1
ATOM 1486 N N . ALA A 1 182 ? -8.376 3.441 4.037 1.00 98.31 182 ALA A N 1
ATOM 1487 C CA . ALA A 1 182 ? -9.604 4.154 3.689 1.00 98.31 182 ALA A CA 1
ATOM 1488 C C . ALA A 1 182 ? -10.841 3.243 3.773 1.00 98.31 182 ALA A C 1
ATOM 1490 O O . ALA A 1 182 ? -11.865 3.647 4.325 1.00 98.31 182 ALA A O 1
ATOM 1491 N N . VAL A 1 183 ? -10.748 1.998 3.292 1.00 97.62 183 VAL A N 1
ATOM 1492 C CA . VAL A 1 183 ? -11.810 0.987 3.439 1.00 97.62 183 VAL A CA 1
ATOM 1493 C C . VAL A 1 183 ? -12.107 0.724 4.915 1.00 97.62 183 VAL A C 1
ATOM 1495 O O . VAL A 1 183 ? -13.266 0.789 5.330 1.00 97.62 183 VAL A O 1
ATOM 1498 N N . LEU A 1 184 ? -11.072 0.448 5.715 1.00 97.75 184 LEU A N 1
ATOM 1499 C CA . LEU A 1 184 ? -11.220 0.171 7.146 1.00 97.75 184 LEU A CA 1
ATOM 1500 C C . LEU A 1 184 ? -11.809 1.379 7.892 1.00 97.75 184 LEU A C 1
ATOM 1502 O O . LEU A 1 184 ? -12.695 1.206 8.728 1.00 97.75 184 LEU A O 1
ATOM 1506 N N . TYR A 1 185 ? -11.390 2.595 7.535 1.00 97.19 185 TYR A N 1
ATOM 1507 C CA . TYR A 1 185 ? -11.937 3.847 8.057 1.00 97.19 185 TYR A CA 1
ATOM 1508 C C . TYR A 1 185 ? -13.425 3.994 7.725 1.00 97.19 185 TYR A C 1
ATOM 1510 O O . TYR A 1 185 ? -14.236 4.243 8.619 1.00 97.19 185 TYR A O 1
ATOM 1518 N N . LEU A 1 186 ? -13.818 3.791 6.463 1.00 95.81 186 LEU A N 1
ATOM 1519 C CA . LEU A 1 186 ? -15.219 3.869 6.044 1.00 95.81 186 LEU A CA 1
ATOM 1520 C C . LEU A 1 186 ? -16.085 2.844 6.779 1.00 95.81 186 LEU A C 1
ATOM 1522 O O . LEU A 1 186 ? -17.188 3.177 7.203 1.00 95.81 186 LEU A O 1
ATOM 1526 N N . ILE A 1 187 ? -15.601 1.616 6.968 1.00 93.69 187 ILE A N 1
ATOM 1527 C CA . ILE A 1 187 ? -16.324 0.593 7.734 1.00 93.69 187 ILE A CA 1
ATOM 1528 C C . ILE A 1 187 ? -16.477 1.019 9.193 1.00 93.69 187 ILE A C 1
ATOM 1530 O O . ILE A 1 187 ? -17.580 0.935 9.735 1.00 93.69 187 ILE A O 1
ATOM 1534 N N . ALA A 1 188 ? -15.403 1.521 9.804 1.00 93.94 188 ALA A N 1
ATOM 1535 C CA . ALA A 1 188 ? -15.407 1.920 11.203 1.00 93.94 188 ALA A CA 1
ATOM 1536 C C . ALA A 1 188 ? -16.418 3.040 11.511 1.00 93.94 188 ALA A C 1
ATOM 1538 O O . ALA A 1 188 ? -17.025 3.050 12.581 1.00 93.94 188 ALA A O 1
ATOM 1539 N N . HIS A 1 189 ? -16.652 3.941 10.552 1.00 93.56 189 HIS A N 1
ATOM 1540 C CA . HIS A 1 189 ? -17.532 5.106 10.714 1.00 93.56 189 HIS A CA 1
ATOM 1541 C C . HIS A 1 189 ? -18.906 4.941 10.047 1.00 93.56 189 HIS A C 1
ATOM 1543 O O . HIS A 1 189 ? -19.624 5.926 9.866 1.00 93.56 189 HIS A O 1
ATOM 1549 N N . GLY A 1 190 ? -19.288 3.721 9.650 1.00 89.94 190 GLY A N 1
ATOM 1550 C CA . GLY A 1 190 ? -20.591 3.478 9.018 1.00 89.94 190 GLY A CA 1
ATOM 1551 C C . GLY A 1 190 ? -20.758 4.189 7.668 1.00 89.94 190 GLY A C 1
ATOM 1552 O O . GLY A 1 190 ? -21.854 4.624 7.315 1.00 89.94 190 GLY A O 1
ATOM 1553 N N . GLY A 1 191 ? -19.669 4.341 6.913 1.00 88.81 191 GLY A N 1
ATOM 1554 C CA . GLY A 1 191 ? -19.658 4.932 5.580 1.00 88.81 191 GLY A CA 1
ATOM 1555 C C . GLY A 1 191 ? -20.607 4.217 4.613 1.00 88.81 191 GLY A C 1
ATOM 1556 O O . GLY A 1 191 ? -20.898 3.025 4.747 1.00 88.81 191 GLY A O 1
ATOM 1557 N N . LYS A 1 192 ? -21.096 4.957 3.607 1.00 88.19 192 LYS A N 1
ATOM 1558 C CA . LYS A 1 192 ? -22.031 4.419 2.606 1.00 88.19 192 LYS A CA 1
ATOM 1559 C C . LYS A 1 192 ? -21.414 3.203 1.908 1.00 88.19 192 LYS A C 1
ATOM 1561 O O . LYS A 1 192 ? -20.269 3.265 1.461 1.00 88.19 192 LYS A O 1
ATOM 1566 N N . SER A 1 193 ? -22.192 2.132 1.744 1.00 86.50 193 SER A N 1
ATOM 1567 C CA . SER A 1 193 ? -21.709 0.882 1.140 1.00 86.50 193 SER A CA 1
ATOM 1568 C C . SER A 1 193 ? -21.132 1.071 -0.264 1.00 86.50 193 SER A C 1
ATOM 1570 O O . SER A 1 193 ? -20.164 0.401 -0.600 1.00 86.50 193 SER A O 1
ATOM 1572 N N . SER A 1 194 ? -21.662 2.009 -1.059 1.00 87.00 194 SER A N 1
ATOM 1573 C CA . SER A 1 194 ? -21.122 2.325 -2.388 1.00 87.00 194 SER A CA 1
ATOM 1574 C C . SER A 1 194 ? -19.662 2.776 -2.332 1.00 87.00 194 SER A C 1
ATOM 1576 O O . SER A 1 194 ? -18.846 2.284 -3.103 1.00 87.00 194 SER A O 1
ATOM 1578 N N . TRP A 1 195 ? -19.307 3.647 -1.384 1.00 91.62 195 TRP A N 1
ATOM 1579 C CA . TRP A 1 195 ? -17.927 4.104 -1.208 1.00 91.62 195 TRP A CA 1
ATOM 1580 C C . TRP A 1 195 ? -17.004 2.981 -0.745 1.00 91.62 195 TRP A C 1
ATOM 1582 O O . TRP A 1 195 ? -15.883 2.891 -1.231 1.00 91.62 195 TRP A O 1
ATOM 1592 N N . VAL A 1 196 ? -17.480 2.092 0.132 1.00 91.69 196 VAL A N 1
ATOM 1593 C CA . VAL A 1 196 ? -16.710 0.907 0.547 1.00 91.69 196 VAL A CA 1
ATOM 1594 C C . VAL A 1 196 ? -16.417 0.010 -0.658 1.00 91.69 196 VAL A C 1
ATOM 1596 O O . VAL A 1 196 ? -15.274 -0.383 -0.850 1.00 91.69 196 VAL A O 1
ATOM 1599 N N . ILE A 1 197 ? -17.416 -0.265 -1.504 1.00 88.69 197 ILE A N 1
ATOM 1600 C CA . ILE A 1 197 ? -17.254 -1.101 -2.706 1.00 88.69 197 ILE A CA 1
ATOM 1601 C C . ILE A 1 197 ? -16.281 -0.457 -3.698 1.00 88.69 197 ILE A C 1
ATOM 1603 O O . ILE A 1 197 ? -15.394 -1.142 -4.200 1.00 88.69 197 ILE A O 1
ATOM 1607 N N . ILE A 1 198 ? -16.412 0.850 -3.954 1.00 90.31 198 ILE A N 1
ATOM 1608 C CA . ILE A 1 198 ? -15.497 1.586 -4.838 1.00 90.31 198 ILE A CA 1
ATOM 1609 C C . ILE A 1 198 ? -14.064 1.498 -4.305 1.00 90.31 198 ILE A C 1
ATOM 1611 O O . ILE A 1 198 ? -13.151 1.183 -5.060 1.00 90.31 198 ILE A O 1
ATOM 1615 N N . MET A 1 199 ? -13.854 1.719 -3.006 1.00 94.69 199 MET A N 1
ATOM 1616 C CA . MET A 1 199 ? -12.514 1.666 -2.418 1.00 94.69 199 MET A CA 1
ATOM 1617 C C . MET A 1 199 ? -11.933 0.248 -2.405 1.00 94.69 199 MET A C 1
ATOM 1619 O O . MET A 1 199 ? -10.745 0.092 -2.656 1.00 94.69 199 MET A O 1
ATOM 1623 N N . LEU A 1 200 ? -12.751 -0.791 -2.199 1.00 93.25 200 LEU A N 1
ATOM 1624 C CA . LEU A 1 200 ? -12.329 -2.192 -2.329 1.00 93.25 200 LEU A CA 1
ATOM 1625 C C . LEU A 1 200 ? -11.928 -2.547 -3.766 1.00 93.25 200 LEU A C 1
ATOM 1627 O O . LEU A 1 200 ? -10.914 -3.212 -3.984 1.00 93.25 200 LEU A O 1
ATOM 1631 N N . ALA A 1 201 ? -12.700 -2.079 -4.748 1.00 90.75 201 ALA A N 1
ATOM 1632 C CA . ALA A 1 201 ? -12.384 -2.242 -6.161 1.00 90.75 201 ALA A CA 1
ATOM 1633 C C . ALA A 1 201 ? -11.051 -1.567 -6.508 1.00 90.75 201 ALA A C 1
ATOM 1635 O O . ALA A 1 201 ? -10.172 -2.201 -7.085 1.00 90.75 201 ALA A O 1
ATOM 1636 N N . LEU A 1 202 ? -10.864 -0.311 -6.091 1.00 93.69 202 LEU A N 1
ATOM 1637 C CA . LEU A 1 202 ? -9.610 0.416 -6.287 1.00 93.69 202 LEU A CA 1
ATOM 1638 C C . LEU A 1 202 ? -8.439 -0.262 -5.566 1.00 93.69 202 LEU A C 1
ATOM 1640 O O . LEU A 1 202 ? -7.373 -0.402 -6.158 1.00 93.69 202 LEU A O 1
ATOM 1644 N N . ALA A 1 203 ? -8.627 -0.732 -4.329 1.00 95.25 203 ALA A N 1
ATOM 1645 C CA . ALA A 1 203 ? -7.599 -1.461 -3.585 1.00 95.25 203 ALA A CA 1
ATOM 1646 C C . ALA A 1 203 ? -7.173 -2.738 -4.325 1.00 95.25 2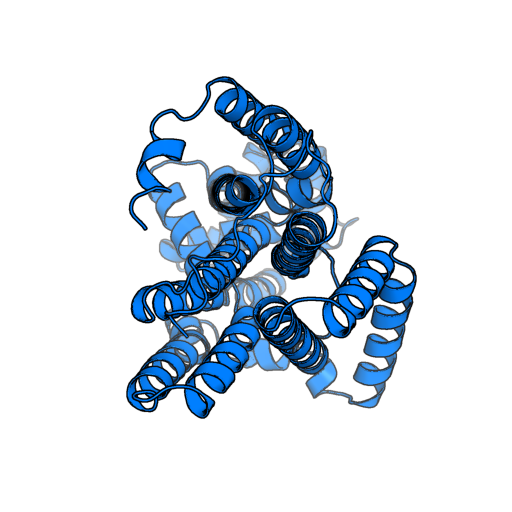03 ALA A C 1
ATOM 1648 O O . ALA A 1 203 ? -5.978 -3.006 -4.428 1.00 95.25 203 ALA A O 1
ATOM 1649 N N . THR A 1 204 ? -8.133 -3.479 -4.887 1.00 92.12 204 THR A N 1
ATOM 1650 C CA . THR A 1 204 ? -7.885 -4.704 -5.670 1.00 92.12 204 THR A CA 1
ATOM 1651 C C . THR A 1 204 ? -7.191 -4.409 -7.005 1.00 92.12 204 THR A C 1
ATOM 1653 O O . THR A 1 204 ? -6.290 -5.134 -7.412 1.00 92.12 204 THR A O 1
ATOM 1656 N N . LEU A 1 205 ? -7.567 -3.320 -7.685 1.00 90.56 205 LEU A N 1
ATOM 1657 C CA . LEU A 1 205 ? -6.904 -2.868 -8.917 1.00 90.56 205 LEU A CA 1
ATOM 1658 C C . LEU A 1 205 ? -5.508 -2.281 -8.661 1.00 90.56 205 LEU A C 1
ATOM 1660 O O . LEU A 1 205 ? -4.678 -2.242 -9.568 1.00 90.56 205 LEU A O 1
ATOM 1664 N N . CYS A 1 206 ? -5.248 -1.784 -7.451 1.00 93.25 206 CYS A N 1
ATOM 1665 C CA . CYS A 1 206 ? -3.914 -1.376 -7.032 1.00 93.25 206 CYS A CA 1
ATOM 1666 C C . CYS A 1 206 ? -3.048 -2.607 -6.781 1.00 93.25 206 CYS A C 1
ATOM 1668 O O . CYS A 1 206 ? -1.969 -2.722 -7.353 1.00 93.25 206 CYS A O 1
ATOM 1670 N N . ARG A 1 207 ? -3.546 -3.553 -5.981 1.00 91.31 207 ARG A N 1
ATOM 1671 C CA . ARG A 1 207 ? -2.897 -4.838 -5.760 1.00 91.31 207 ARG A CA 1
ATOM 1672 C C . ARG A 1 207 ? -3.905 -5.969 -5.664 1.00 91.31 207 ARG A C 1
ATOM 1674 O O . ARG A 1 207 ? -4.864 -5.910 -4.896 1.00 91.31 207 ARG A O 1
ATOM 1681 N N . VAL A 1 208 ? -3.621 -7.034 -6.401 1.00 87.62 208 VAL A N 1
ATOM 1682 C CA . VAL A 1 208 ? -4.507 -8.189 -6.540 1.00 87.62 208 VAL A CA 1
ATOM 1683 C C . VAL A 1 208 ? -4.763 -8.930 -5.223 1.00 87.62 208 VAL A C 1
ATOM 1685 O O . VAL A 1 208 ? -5.851 -9.458 -5.017 1.00 87.62 208 VAL A O 1
ATOM 1688 N N . ASP A 1 209 ? -3.809 -8.924 -4.291 1.00 89.19 209 ASP A N 1
ATOM 1689 C CA . ASP A 1 209 ? -3.936 -9.583 -2.988 1.00 89.19 209 ASP A CA 1
ATOM 1690 C C . ASP A 1 209 ? -4.965 -8.904 -2.065 1.00 89.19 209 ASP A C 1
ATOM 1692 O O . ASP A 1 209 ? -5.587 -9.571 -1.235 1.00 89.19 209 ASP A O 1
ATOM 1696 N N . ASN A 1 210 ? -5.273 -7.618 -2.279 1.00 94.00 210 ASN A N 1
ATOM 1697 C CA . ASN A 1 210 ? -6.374 -6.934 -1.586 1.00 94.00 210 ASN A CA 1
ATOM 1698 C C . ASN A 1 210 ? -7.765 -7.491 -1.947 1.00 94.00 210 ASN A C 1
ATOM 1700 O O . ASN A 1 210 ? -8.755 -7.186 -1.269 1.00 94.00 210 ASN A O 1
ATOM 1704 N N . PHE A 1 211 ? -7.865 -8.349 -2.968 1.00 90.69 211 PHE A N 1
ATOM 1705 C CA . PHE A 1 211 ? -9.077 -9.122 -3.229 1.00 90.69 211 PHE A CA 1
ATOM 1706 C C . PHE A 1 211 ? -9.509 -9.929 -1.995 1.00 90.69 211 PHE A C 1
ATOM 1708 O O . PHE A 1 211 ? -10.702 -10.019 -1.710 1.00 90.69 211 PHE A O 1
ATOM 1715 N N . ILE A 1 212 ? -8.557 -10.430 -1.200 1.00 92.94 212 ILE A N 1
ATOM 1716 C CA . ILE A 1 212 ? -8.834 -11.202 0.020 1.00 92.94 212 ILE A CA 1
ATOM 1717 C C . ILE A 1 212 ? -9.610 -10.364 1.034 1.00 92.94 212 ILE A C 1
ATOM 1719 O O . ILE A 1 212 ? -10.649 -10.798 1.534 1.00 92.94 212 ILE A O 1
ATOM 1723 N N . LEU A 1 213 ? -9.139 -9.142 1.305 1.00 95.06 213 LEU A N 1
ATOM 1724 C CA . LEU A 1 213 ? -9.832 -8.200 2.185 1.00 95.06 213 LEU A CA 1
ATOM 1725 C C . LEU A 1 213 ? -11.261 -7.955 1.691 1.00 95.06 213 LEU A C 1
ATOM 1727 O O . LEU A 1 213 ? -12.214 -7.929 2.475 1.00 95.06 213 LEU A O 1
ATOM 1731 N N . SER A 1 214 ? -11.413 -7.813 0.377 1.00 91.88 214 SER A N 1
ATOM 1732 C CA . SER A 1 214 ? -12.710 -7.599 -0.245 1.00 91.88 214 SER A CA 1
ATOM 1733 C C . SER A 1 214 ? -13.654 -8.783 -0.044 1.00 91.88 214 SER A C 1
ATOM 1735 O O . SER A 1 214 ? -14.797 -8.581 0.370 1.00 91.88 214 SER A O 1
ATOM 1737 N N . CYS A 1 215 ? -13.179 -10.018 -0.239 1.00 89.94 215 CYS A N 1
ATOM 1738 C CA . CYS A 1 215 ? -13.938 -11.232 0.059 1.00 89.94 215 CYS A CA 1
ATOM 1739 C C . CYS A 1 215 ? -14.374 -11.288 1.524 1.00 89.94 215 CYS A C 1
ATOM 1741 O O . CYS A 1 215 ? -15.538 -11.569 1.802 1.00 89.94 215 CYS A O 1
ATOM 1743 N N . VAL A 1 216 ? -13.473 -10.978 2.461 1.00 93.25 216 VAL A N 1
ATOM 1744 C CA . VAL A 1 216 ? -13.778 -10.989 3.899 1.00 93.25 216 VAL A CA 1
ATOM 1745 C C . VAL A 1 216 ? -14.849 -9.952 4.240 1.00 93.25 216 VAL A C 1
ATOM 1747 O O . VAL A 1 216 ? -15.823 -10.270 4.923 1.00 93.25 216 VAL A O 1
ATOM 1750 N N . ILE A 1 217 ? -14.726 -8.718 3.749 1.00 91.75 217 ILE A N 1
ATOM 1751 C CA . ILE A 1 217 ? -15.714 -7.664 4.020 1.00 91.75 217 ILE A CA 1
ATOM 1752 C C . ILE A 1 217 ? -17.072 -8.002 3.405 1.00 91.75 217 ILE A C 1
ATOM 1754 O O . ILE A 1 217 ? -18.103 -7.776 4.041 1.00 91.75 217 ILE A O 1
ATOM 1758 N N . LEU A 1 218 ? -17.095 -8.559 2.195 1.00 85.94 218 LEU A N 1
ATOM 1759 C CA . LEU A 1 218 ? -18.336 -8.977 1.550 1.00 85.94 218 LEU A CA 1
ATOM 1760 C C . LEU A 1 218 ? -18.983 -10.158 2.251 1.00 85.94 218 LEU A C 1
ATOM 1762 O O . LEU A 1 218 ? -20.198 -10.142 2.407 1.00 85.94 218 LEU A O 1
ATOM 1766 N N . TYR A 1 219 ? -18.193 -11.120 2.729 1.00 87.75 219 TYR A N 1
ATOM 1767 C CA . TYR A 1 219 ? -18.670 -12.201 3.585 1.00 87.75 219 TYR A CA 1
ATOM 1768 C C . TYR A 1 219 ? -19.378 -11.629 4.818 1.00 87.75 219 TYR A C 1
ATOM 1770 O O . TYR A 1 219 ? -20.545 -11.932 5.059 1.00 87.75 219 TYR A O 1
ATOM 1778 N N . TYR A 1 220 ? -18.729 -10.716 5.551 1.00 86.12 220 TYR A N 1
ATOM 1779 C CA . TYR A 1 220 ? -19.358 -10.078 6.709 1.00 86.12 220 TYR A CA 1
ATOM 1780 C C . TYR A 1 220 ? -20.618 -9.317 6.328 1.00 86.12 220 TYR A C 1
ATOM 1782 O O . TYR A 1 220 ? -21.649 -9.457 6.976 1.00 86.12 220 TYR A O 1
ATOM 1790 N N . ARG A 1 221 ? -20.584 -8.519 5.263 1.00 83.19 221 ARG A N 1
ATOM 1791 C CA . ARG A 1 221 ? -21.791 -7.813 4.853 1.00 83.19 221 ARG A CA 1
ATOM 1792 C C . ARG A 1 221 ? -22.894 -8.815 4.513 1.00 83.19 221 ARG A C 1
ATOM 1794 O O . ARG A 1 221 ? -23.984 -8.635 5.033 1.00 83.19 221 ARG A O 1
ATOM 1801 N N . PHE A 1 222 ? -22.614 -9.879 3.759 1.00 82.50 222 PHE A N 1
ATOM 1802 C CA . PHE A 1 222 ? -23.605 -10.844 3.267 1.00 82.50 222 PHE A CA 1
ATOM 1803 C C . PHE A 1 222 ? -24.385 -11.501 4.403 1.00 82.50 222 PHE A C 1
ATOM 1805 O O . PHE A 1 222 ? -25.611 -11.532 4.355 1.00 82.50 222 PHE A O 1
ATOM 1812 N N . PHE A 1 223 ? -23.694 -11.946 5.452 1.00 81.50 223 PHE A N 1
ATOM 1813 C CA . PHE A 1 223 ? -24.342 -12.597 6.593 1.00 81.50 223 PHE A CA 1
ATOM 1814 C C . PHE A 1 223 ? -25.041 -11.627 7.553 1.00 81.50 223 PHE A C 1
ATOM 1816 O O . PHE A 1 223 ? -25.937 -12.044 8.283 1.00 81.50 223 PHE A O 1
ATOM 1823 N N . TYR A 1 224 ? -24.663 -10.346 7.557 1.00 79.81 224 TYR A N 1
ATOM 1824 C CA . TYR A 1 224 ? -25.164 -9.367 8.527 1.00 79.81 224 TYR A CA 1
ATOM 1825 C C . TYR A 1 224 ? -26.020 -8.235 7.915 1.00 79.81 224 TYR A C 1
ATOM 1827 O O . TYR A 1 224 ? -26.463 -7.357 8.649 1.00 79.81 224 TYR A O 1
ATOM 1835 N N . GLY A 1 225 ? -26.288 -8.224 6.601 1.00 71.00 225 GLY A N 1
ATOM 1836 C CA . GLY A 1 225 ? -26.995 -7.130 5.913 1.00 71.00 225 GLY A CA 1
ATOM 1837 C C . GLY A 1 225 ? -28.184 -7.562 5.042 1.00 71.00 225 GLY A C 1
ATOM 1838 O O . GLY A 1 225 ? -28.277 -8.700 4.600 1.00 71.00 225 GLY A O 1
ATOM 1839 N N . LYS A 1 226 ? -29.108 -6.625 4.762 1.00 63.75 226 LYS A N 1
ATOM 1840 C CA . LYS A 1 226 ? -30.431 -6.911 4.157 1.00 63.75 226 LYS A CA 1
ATOM 1841 C C . LYS A 1 226 ? -30.554 -6.769 2.622 1.00 63.75 226 LYS A C 1
ATOM 1843 O O . LYS A 1 226 ? -31.650 -6.946 2.117 1.00 63.75 226 LYS A O 1
ATOM 1848 N N . ASN A 1 227 ? -29.493 -6.464 1.859 1.00 65.56 227 ASN A N 1
ATOM 1849 C CA . ASN A 1 227 ? -29.579 -6.248 0.392 1.00 65.56 227 ASN A CA 1
ATOM 1850 C C . ASN A 1 227 ? -28.264 -6.571 -0.355 1.00 65.56 227 ASN A C 1
ATOM 1852 O O . ASN A 1 227 ? -27.646 -5.707 -0.976 1.00 65.56 227 ASN A O 1
ATOM 1856 N N . LEU A 1 228 ? -27.785 -7.815 -0.253 1.00 62.19 228 LEU A N 1
ATOM 1857 C CA . LEU A 1 228 ? -26.378 -8.135 -0.535 1.00 62.19 228 LEU A CA 1
ATOM 1858 C C . LEU A 1 228 ? -26.063 -8.996 -1.739 1.00 62.19 228 LEU A C 1
ATOM 1860 O O . LEU A 1 228 ? -24.907 -9.011 -2.153 1.00 62.19 228 LEU A O 1
ATOM 1864 N N . LEU A 1 229 ? -27.058 -9.637 -2.344 1.00 69.69 229 LEU A N 1
ATOM 1865 C CA . LEU A 1 229 ? -26.811 -10.410 -3.555 1.00 69.69 229 LEU A CA 1
ATOM 1866 C C . LEU A 1 229 ? -26.324 -9.502 -4.693 1.00 69.69 229 LEU A C 1
ATOM 1868 O O . LEU A 1 229 ? -25.331 -9.813 -5.334 1.00 69.69 229 LEU A O 1
ATOM 1872 N N . TYR A 1 230 ? -26.945 -8.332 -4.880 1.00 71.56 230 TYR A N 1
ATOM 1873 C CA . TYR A 1 230 ? -26.520 -7.364 -5.897 1.00 71.56 230 TYR A CA 1
ATOM 1874 C C . TYR A 1 230 ? -25.096 -6.842 -5.654 1.00 71.56 230 TYR A C 1
ATOM 1876 O O . TYR A 1 230 ? -24.294 -6.769 -6.579 1.00 71.56 230 TYR A O 1
ATOM 1884 N N . VAL A 1 231 ? -24.757 -6.526 -4.400 1.00 68.75 231 VAL A N 1
ATOM 1885 C CA . VAL A 1 231 ? -23.419 -6.046 -4.020 1.00 68.75 231 VAL A CA 1
ATOM 1886 C C . VAL A 1 231 ? -22.363 -7.132 -4.220 1.00 68.75 231 VAL A C 1
ATOM 1888 O O . VAL A 1 231 ? -21.286 -6.852 -4.742 1.00 68.75 231 VAL A O 1
ATOM 1891 N N . PHE A 1 232 ? -22.687 -8.368 -3.843 1.00 72.75 232 PHE A N 1
ATOM 1892 C CA . PHE A 1 232 ? -21.830 -9.524 -4.057 1.00 72.75 232 PHE A CA 1
ATOM 1893 C C . PHE A 1 232 ? -21.615 -9.788 -5.549 1.00 72.75 232 PHE A C 1
ATOM 1895 O O . PHE A 1 232 ? -20.478 -9.938 -5.974 1.00 72.75 232 PHE A O 1
ATOM 1902 N N . VAL A 1 233 ? -22.679 -9.788 -6.357 1.00 76.81 233 VAL A N 1
ATOM 1903 C CA . VAL A 1 233 ? -22.592 -10.008 -7.809 1.00 76.81 233 VAL A CA 1
ATOM 1904 C C . VAL A 1 233 ? -21.788 -8.901 -8.485 1.00 76.81 233 VAL A C 1
ATOM 1906 O O . VAL A 1 233 ? -20.901 -9.203 -9.277 1.00 76.81 233 VAL A O 1
ATOM 1909 N N . LEU A 1 234 ? -22.042 -7.634 -8.146 1.00 74.56 234 LEU A N 1
ATOM 1910 C CA . LEU A 1 234 ? -21.327 -6.502 -8.733 1.00 74.56 234 LEU A CA 1
ATOM 1911 C C . LEU A 1 234 ? -19.839 -6.542 -8.383 1.00 74.56 234 LEU A C 1
ATOM 1913 O O . LEU A 1 234 ? -19.004 -6.371 -9.266 1.00 74.56 234 LEU A O 1
ATOM 1917 N N . PHE A 1 235 ? -19.492 -6.814 -7.123 1.00 72.62 235 PHE A N 1
ATOM 1918 C CA . PHE A 1 235 ? -18.090 -6.910 -6.737 1.00 72.62 235 PHE A CA 1
ATOM 1919 C C . PHE A 1 235 ? -17.409 -8.144 -7.321 1.00 72.62 235 PHE A C 1
ATOM 1921 O O . PHE A 1 235 ? -16.325 -8.014 -7.872 1.00 72.62 235 PHE A O 1
ATOM 1928 N N . THR A 1 236 ? -18.023 -9.325 -7.237 1.00 72.56 236 THR A N 1
ATOM 1929 C CA . THR A 1 236 ? -17.463 -10.546 -7.830 1.00 72.56 236 THR A CA 1
ATOM 1930 C C . THR A 1 236 ? -17.257 -10.362 -9.328 1.00 72.56 236 THR A C 1
ATOM 1932 O O . THR A 1 236 ? -16.196 -10.702 -9.837 1.00 72.56 236 THR A O 1
ATOM 1935 N N . GLY A 1 237 ? -18.208 -9.736 -10.026 1.00 78.94 237 GLY A N 1
ATOM 1936 C CA . GLY A 1 237 ? -18.055 -9.374 -11.433 1.00 78.94 237 GLY A CA 1
ATOM 1937 C C . GLY A 1 237 ? -16.878 -8.427 -11.671 1.00 78.94 237 GLY A C 1
ATOM 1938 O O . GLY A 1 237 ? -16.075 -8.662 -12.569 1.00 78.94 237 GLY A O 1
ATOM 1939 N N . LEU A 1 238 ? -16.722 -7.400 -10.835 1.00 73.00 238 LEU A N 1
ATOM 1940 C CA . LEU A 1 238 ? -15.643 -6.417 -10.953 1.00 73.00 238 LEU A CA 1
ATOM 1941 C C . LEU A 1 238 ? -14.272 -7.008 -10.593 1.00 73.00 238 LEU A C 1
ATOM 1943 O O . LEU A 1 238 ? -13.277 -6.687 -11.233 1.00 73.00 238 LEU A O 1
ATOM 1947 N N . ALA A 1 239 ? -14.220 -7.923 -9.630 1.00 72.31 239 ALA A N 1
ATOM 1948 C CA . ALA A 1 239 ? -13.018 -8.648 -9.258 1.00 72.31 239 ALA A CA 1
ATOM 1949 C C . ALA A 1 239 ? -12.620 -9.678 -10.316 1.00 72.31 239 ALA A C 1
ATOM 1951 O O . ALA A 1 239 ? -11.449 -9.752 -10.660 1.00 72.31 239 ALA A O 1
ATOM 1952 N N . ILE A 1 240 ? -13.573 -10.424 -10.883 1.00 74.00 240 ILE A N 1
ATOM 1953 C CA . ILE A 1 240 ? -13.327 -11.313 -12.028 1.00 74.00 240 ILE A CA 1
ATOM 1954 C C . ILE A 1 240 ? -12.836 -10.493 -13.224 1.00 74.00 240 ILE A C 1
ATOM 1956 O O . ILE A 1 240 ? -11.867 -10.876 -13.873 1.00 74.00 240 ILE A O 1
ATOM 1960 N N . PHE A 1 241 ? -13.448 -9.338 -13.488 1.00 75.81 241 PHE A N 1
ATOM 1961 C CA . PHE A 1 241 ? -12.984 -8.417 -14.521 1.00 75.81 241 PHE A CA 1
ATOM 1962 C C . PHE A 1 241 ? -11.548 -7.943 -14.240 1.00 75.81 241 PHE A C 1
ATOM 1964 O O . PHE A 1 241 ? -10.686 -8.037 -15.110 1.00 75.81 241 PHE A O 1
ATOM 1971 N N . ALA A 1 242 ? -11.249 -7.519 -13.012 1.00 71.44 242 ALA A N 1
ATOM 1972 C CA . ALA A 1 242 ? -9.910 -7.101 -12.604 1.00 71.44 242 ALA A CA 1
ATOM 1973 C C . ALA A 1 242 ? -8.868 -8.234 -12.679 1.00 71.44 242 ALA A C 1
ATOM 1975 O O . ALA A 1 242 ? -7.729 -7.993 -13.062 1.00 71.44 242 ALA A O 1
ATOM 1976 N N . LEU A 1 243 ? -9.246 -9.464 -12.328 1.00 69.81 243 LEU A N 1
ATOM 1977 C CA . LEU A 1 243 ? -8.353 -10.624 -12.274 1.00 69.81 243 LEU A CA 1
ATOM 1978 C C . LEU A 1 243 ? -8.107 -11.258 -13.642 1.00 69.81 243 LEU A C 1
ATOM 1980 O O . LEU A 1 243 ? -7.002 -11.721 -13.902 1.00 69.81 243 LEU A O 1
ATOM 1984 N N . LEU A 1 244 ? -9.132 -11.324 -14.492 1.00 73.06 244 LEU A N 1
ATOM 1985 C CA . LEU A 1 244 ? -9.077 -12.057 -15.757 1.00 73.06 244 LEU A CA 1
ATOM 1986 C C . LEU A 1 244 ? -9.010 -11.121 -16.958 1.00 73.06 244 LEU A C 1
ATOM 1988 O O . LEU A 1 244 ? -8.161 -11.301 -17.825 1.00 73.06 244 LEU A O 1
ATOM 1992 N N . MET A 1 245 ? -9.880 -10.111 -17.011 1.00 71.25 245 MET A N 1
ATOM 1993 C CA . MET A 1 245 ? -9.990 -9.253 -18.195 1.00 71.25 245 MET A CA 1
ATOM 1994 C C . MET A 1 245 ? -8.866 -8.236 -18.258 1.00 71.25 245 MET A C 1
ATOM 1996 O O . MET A 1 245 ? -8.323 -8.004 -19.330 1.00 71.25 245 MET A O 1
ATOM 2000 N N . VAL A 1 246 ? -8.480 -7.648 -17.129 1.00 69.19 246 VAL A N 1
ATOM 2001 C CA . VAL A 1 246 ? -7.436 -6.625 -17.130 1.00 69.19 246 VAL A CA 1
ATOM 2002 C C . VAL A 1 246 ? -6.085 -7.179 -17.603 1.00 69.19 246 VAL A C 1
ATOM 2004 O O . VAL A 1 246 ? -5.522 -6.584 -18.520 1.00 69.19 246 VAL A O 1
ATOM 2007 N N . PRO A 1 247 ? -5.583 -8.332 -17.113 1.00 68.50 247 PRO A N 1
ATOM 2008 C CA . PRO A 1 247 ? -4.390 -8.942 -1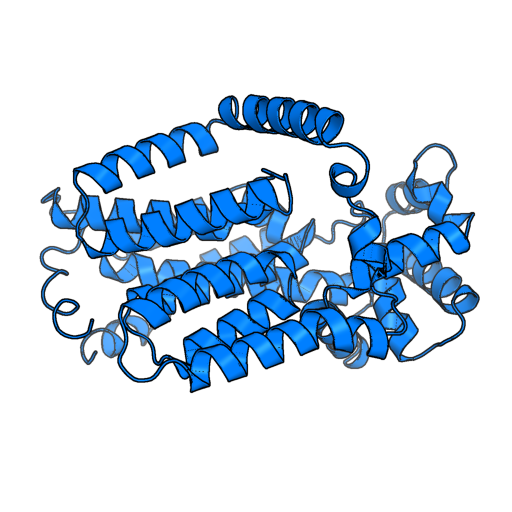7.692 1.00 68.50 247 PRO A CA 1
ATOM 2009 C C . PRO A 1 247 ? -4.524 -9.166 -19.200 1.00 68.50 247 PRO A C 1
ATOM 2011 O O . PRO A 1 247 ? -3.640 -8.748 -19.939 1.00 68.50 247 PRO A O 1
ATOM 2014 N N . VAL A 1 248 ? -5.651 -9.717 -19.666 1.00 72.00 248 VAL A N 1
ATOM 2015 C CA . VAL A 1 248 ? -5.883 -9.985 -21.096 1.00 72.00 248 VAL A CA 1
ATOM 2016 C C . VAL A 1 248 ? -5.859 -8.700 -21.933 1.00 72.00 248 VAL A C 1
ATOM 2018 O O . VAL A 1 248 ? -5.219 -8.669 -22.981 1.00 72.00 248 VAL A O 1
ATOM 2021 N N . VAL A 1 249 ? -6.498 -7.625 -21.462 1.00 71.00 249 VAL A N 1
ATOM 2022 C CA . VAL A 1 249 ? -6.520 -6.316 -22.139 1.00 71.00 249 VAL A CA 1
ATOM 2023 C C . VAL A 1 249 ? -5.120 -5.702 -22.218 1.00 71.00 249 VAL A C 1
ATOM 2025 O O . VAL A 1 249 ? -4.781 -5.089 -23.225 1.00 71.00 249 VAL A O 1
ATOM 2028 N N . PHE A 1 250 ? -4.283 -5.911 -21.200 1.00 65.88 250 PHE A N 1
ATOM 2029 C CA . PHE A 1 250 ? -2.893 -5.445 -21.177 1.00 65.88 250 PHE A CA 1
ATOM 2030 C C . PHE A 1 250 ? -1.894 -6.469 -21.747 1.00 65.88 250 PHE A C 1
ATOM 2032 O O . PHE A 1 250 ? -0.712 -6.441 -21.403 1.00 65.88 250 PHE A O 1
ATOM 2039 N N . GLY A 1 251 ? -2.349 -7.395 -22.603 1.00 63.41 251 GLY A N 1
ATOM 2040 C CA . GLY A 1 251 ? -1.479 -8.352 -23.301 1.00 63.41 251 GLY A CA 1
ATOM 2041 C C . GLY A 1 251 ? -0.787 -9.362 -22.380 1.00 63.41 251 GLY A C 1
ATOM 2042 O O . GLY A 1 251 ? 0.235 -9.944 -22.736 1.00 63.41 251 GLY A O 1
ATOM 2043 N N . ASN A 1 252 ? -1.315 -9.555 -21.176 1.00 66.44 252 ASN A N 1
ATOM 2044 C CA . ASN A 1 252 ? -0.817 -10.492 -20.188 1.00 66.44 252 ASN A CA 1
ATOM 2045 C C . ASN A 1 252 ? -1.663 -11.770 -20.198 1.00 66.44 252 ASN A C 1
ATOM 2047 O O . ASN A 1 252 ? -2.884 -11.738 -20.355 1.00 66.44 252 ASN A O 1
ATOM 2051 N N . THR A 1 253 ? -1.017 -12.913 -19.989 1.00 67.62 253 THR A N 1
ATOM 2052 C CA . THR A 1 253 ? -1.733 -14.176 -19.795 1.00 67.62 253 THR A CA 1
ATOM 2053 C C . THR A 1 253 ? -1.962 -14.402 -18.300 1.00 67.62 253 THR A C 1
ATOM 2055 O O . THR A 1 253 ? -1.153 -13.959 -17.482 1.00 67.62 253 THR A O 1
ATOM 2058 N N . PRO A 1 254 ? -3.003 -15.148 -17.889 1.00 65.81 254 PRO A N 1
ATOM 2059 C CA . PRO A 1 254 ? -3.173 -15.564 -16.493 1.00 65.81 254 PRO A CA 1
ATOM 2060 C C . PRO A 1 254 ? -2.019 -16.428 -15.948 1.00 65.81 254 PRO A C 1
ATOM 2062 O O . PRO A 1 254 ? -2.044 -16.810 -14.783 1.00 65.81 254 PRO A O 1
ATOM 2065 N N . GLY A 1 255 ? -1.005 -16.743 -16.766 1.00 64.81 255 GLY A N 1
ATOM 2066 C CA . GLY A 1 255 ? 0.142 -17.570 -16.400 1.00 64.81 255 GLY A CA 1
ATOM 2067 C C . GLY A 1 255 ? 0.961 -17.031 -15.227 1.00 64.81 255 GLY A C 1
ATOM 2068 O O . GLY A 1 255 ? 1.628 -17.818 -14.566 1.00 64.81 255 GLY A O 1
ATOM 2069 N N . TRP A 1 256 ? 0.866 -15.738 -14.895 1.00 65.81 256 TRP A N 1
ATOM 2070 C CA . TRP A 1 256 ? 1.478 -15.195 -13.676 1.00 65.81 256 TRP A CA 1
ATOM 2071 C C . TRP A 1 256 ? 0.929 -15.860 -12.400 1.00 65.81 256 TRP A C 1
ATOM 2073 O O . TRP A 1 256 ? 1.685 -16.061 -11.454 1.00 65.81 256 TRP A O 1
ATOM 2083 N N . LEU A 1 257 ? -0.344 -16.288 -12.385 1.00 65.69 257 LEU A N 1
ATOM 2084 C CA . LEU A 1 257 ? -0.905 -17.066 -11.273 1.00 65.69 257 LEU A CA 1
ATOM 2085 C C . LEU A 1 257 ? -0.199 -18.416 -11.128 1.00 65.69 257 LEU A C 1
ATOM 2087 O O . LEU A 1 257 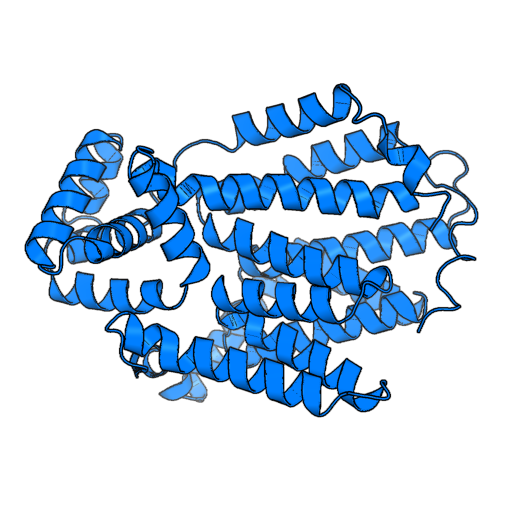? -0.067 -18.920 -10.024 1.00 65.69 257 LEU A O 1
ATOM 2091 N N . LEU A 1 258 ? 0.287 -18.999 -12.223 1.00 70.56 258 LEU A N 1
ATOM 2092 C CA . LEU A 1 258 ? 0.973 -20.292 -12.213 1.00 70.56 258 LEU A CA 1
ATOM 2093 C C . LEU A 1 258 ? 2.432 -20.190 -11.747 1.00 70.56 258 LEU A C 1
ATOM 2095 O O . LEU A 1 258 ? 3.078 -21.215 -11.538 1.00 70.56 258 LEU A O 1
ATOM 2099 N N . GLN A 1 259 ? 2.961 -18.977 -11.562 1.00 67.69 259 GLN A N 1
ATOM 2100 C CA . GLN A 1 259 ? 4.328 -18.762 -11.076 1.00 67.69 259 GLN A CA 1
ATOM 2101 C C . GLN A 1 259 ? 4.457 -18.940 -9.558 1.00 67.69 259 GLN A C 1
ATOM 2103 O O . GLN A 1 259 ? 5.569 -18.941 -9.033 1.00 67.69 259 GLN A O 1
ATOM 2108 N N . PHE A 1 260 ? 3.352 -19.107 -8.826 1.00 66.75 260 PHE A N 1
ATOM 2109 C CA . PHE A 1 260 ? 3.433 -19.329 -7.391 1.00 66.75 260 PHE A CA 1
ATOM 2110 C C . PHE A 1 260 ? 3.928 -20.744 -7.060 1.00 66.75 260 PHE A C 1
ATOM 2112 O O . PHE A 1 260 ? 3.264 -21.736 -7.352 1.00 66.75 260 PHE A O 1
ATOM 2119 N N . ASN A 1 261 ? 5.065 -20.829 -6.361 1.00 58.91 261 ASN A N 1
ATOM 2120 C CA . ASN A 1 261 ? 5.710 -22.088 -5.956 1.00 58.91 261 ASN A CA 1
ATOM 2121 C C . ASN A 1 261 ? 4.778 -23.071 -5.225 1.00 58.91 261 ASN A C 1
ATOM 2123 O O . ASN A 1 261 ? 4.961 -24.283 -5.318 1.00 58.91 261 ASN A O 1
ATOM 2127 N N . PHE A 1 262 ? 3.758 -22.574 -4.520 1.00 67.00 262 PHE A N 1
ATOM 2128 C CA . PHE A 1 262 ? 2.816 -23.423 -3.787 1.00 67.00 262 PHE A CA 1
ATOM 2129 C C . PHE A 1 262 ? 1.901 -24.253 -4.688 1.00 67.00 262 PHE A C 1
ATOM 2131 O O . PHE A 1 262 ? 1.397 -25.283 -4.250 1.00 67.00 262 PHE A O 1
ATOM 2138 N N . LEU A 1 263 ? 1.710 -23.836 -5.942 1.00 68.69 263 LEU A N 1
ATOM 2139 C CA . LEU A 1 263 ? 0.975 -24.620 -6.932 1.00 68.69 263 LEU A CA 1
ATOM 2140 C C . LEU A 1 263 ? 1.765 -25.850 -7.392 1.00 68.69 263 LEU A C 1
ATOM 2142 O O . LEU A 1 263 ? 1.170 -26.792 -7.907 1.00 68.69 263 LEU A O 1
ATOM 2146 N N . HIS A 1 264 ? 3.086 -25.856 -7.182 1.00 78.62 264 HIS A N 1
ATOM 2147 C CA . HIS A 1 264 ? 3.983 -26.906 -7.665 1.00 78.62 264 HIS A CA 1
ATOM 2148 C C . HIS A 1 264 ? 4.350 -27.933 -6.583 1.00 78.62 264 HIS A C 1
ATOM 2150 O O . HIS A 1 264 ? 4.602 -29.089 -6.911 1.00 78.62 264 HIS A O 1
ATOM 2156 N N . SER A 1 265 ? 4.361 -27.557 -5.295 1.00 87.56 265 SER A N 1
ATOM 2157 C CA . SER A 1 265 ? 4.676 -28.474 -4.184 1.00 87.56 265 SER A CA 1
ATOM 2158 C C . SER A 1 265 ? 4.112 -27.994 -2.841 1.00 87.56 265 SER A C 1
ATOM 2160 O O . SER A 1 265 ? 4.546 -26.984 -2.282 1.00 87.56 265 SER A O 1
ATOM 2162 N N . PHE A 1 266 ? 3.185 -28.768 -2.263 1.00 86.25 266 PHE A N 1
ATOM 2163 C CA . PHE A 1 266 ? 2.635 -28.490 -0.928 1.00 86.25 266 PHE A CA 1
ATOM 2164 C C . PHE A 1 266 ? 3.696 -28.609 0.180 1.00 86.25 266 PHE A C 1
ATOM 2166 O O . PHE A 1 266 ? 3.685 -27.842 1.140 1.00 86.25 266 PHE A O 1
ATOM 2173 N N . SER A 1 267 ? 4.650 -29.539 0.041 1.00 89.94 267 SER A N 1
ATOM 2174 C CA . SER A 1 267 ? 5.733 -29.704 1.020 1.00 89.94 267 SER A CA 1
ATOM 2175 C C . SER A 1 267 ? 6.624 -28.465 1.076 1.00 89.94 267 SER A C 1
ATOM 2177 O O . SER A 1 267 ? 6.943 -27.978 2.163 1.00 89.94 267 SER A O 1
ATOM 2179 N N . ASP A 1 268 ? 6.988 -27.920 -0.086 1.00 86.19 268 ASP A N 1
ATOM 2180 C CA . ASP A 1 268 ? 7.847 -26.740 -0.147 1.00 86.19 268 ASP A CA 1
ATOM 2181 C C . ASP A 1 268 ? 7.098 -25.482 0.283 1.00 86.19 268 ASP A C 1
ATOM 2183 O O . ASP A 1 268 ? 7.674 -24.643 0.977 1.00 86.19 268 ASP A O 1
ATOM 2187 N N . TYR A 1 269 ? 5.793 -25.407 0.004 1.00 85.62 269 TYR A N 1
ATOM 2188 C CA . TYR A 1 269 ? 4.923 -24.400 0.603 1.00 85.62 269 TYR A CA 1
ATOM 2189 C C . TYR A 1 269 ? 4.965 -24.445 2.135 1.00 85.62 269 TYR A C 1
ATOM 2191 O O . TYR A 1 269 ? 5.237 -23.421 2.759 1.00 85.62 269 TYR A O 1
ATOM 2199 N N . CYS A 1 270 ? 4.768 -25.612 2.761 1.00 89.19 270 CYS A N 1
ATOM 2200 C CA . CYS A 1 270 ? 4.818 -25.735 4.220 1.00 89.19 270 CYS A CA 1
ATOM 2201 C C . CYS A 1 270 ? 6.186 -25.341 4.792 1.00 89.19 270 CYS A C 1
ATOM 2203 O O . CYS A 1 270 ? 6.242 -24.629 5.794 1.00 89.19 270 CYS A O 1
ATOM 2205 N N . LYS A 1 271 ? 7.293 -25.757 4.160 1.00 89.50 271 LYS A N 1
ATOM 2206 C CA . LYS A 1 271 ? 8.647 -25.361 4.590 1.00 89.50 271 LYS A CA 1
ATOM 2207 C C . LYS A 1 271 ? 8.831 -23.847 4.512 1.00 89.50 271 LYS A C 1
ATOM 2209 O O . LYS A 1 271 ? 9.280 -23.238 5.481 1.00 89.50 271 LYS A O 1
ATOM 2214 N N . HIS A 1 272 ? 8.457 -23.242 3.387 1.00 85.69 272 HIS A N 1
ATOM 2215 C CA . HIS A 1 272 ? 8.571 -21.801 3.183 1.00 85.69 272 HIS A CA 1
ATOM 2216 C C . HIS A 1 272 ? 7.699 -21.028 4.178 1.00 85.69 272 HIS A C 1
ATOM 2218 O O . HIS A 1 272 ? 8.168 -20.085 4.812 1.00 85.69 272 HIS A O 1
ATOM 2224 N N . PHE A 1 273 ? 6.468 -21.491 4.398 1.00 87.44 273 PHE A N 1
ATOM 2225 C CA . PHE A 1 273 ? 5.555 -20.939 5.390 1.00 87.44 273 PHE A CA 1
ATOM 2226 C C . PHE A 1 273 ? 6.153 -20.969 6.801 1.00 87.44 273 PHE A C 1
ATOM 2228 O O . PHE A 1 273 ? 6.140 -19.951 7.487 1.00 87.44 273 PHE A O 1
ATOM 2235 N N . VAL A 1 274 ? 6.725 -22.098 7.234 1.00 90.38 274 VAL A N 1
ATOM 2236 C CA . VAL A 1 274 ? 7.363 -22.212 8.558 1.00 90.38 274 VAL A CA 1
ATOM 2237 C C . VAL A 1 274 ? 8.542 -21.244 8.688 1.00 90.38 274 VAL A C 1
ATOM 2239 O O . VAL A 1 274 ? 8.668 -20.564 9.708 1.00 90.38 274 VAL A O 1
ATOM 2242 N N . VAL A 1 275 ? 9.391 -21.129 7.663 1.00 90.81 275 VAL A N 1
ATOM 2243 C CA . VAL A 1 275 ? 10.524 -20.187 7.666 1.00 90.81 275 VAL A CA 1
ATOM 2244 C C . VAL A 1 275 ? 10.037 -18.740 7.773 1.00 90.81 275 VAL A C 1
ATOM 2246 O O . VAL A 1 275 ? 10.493 -18.000 8.644 1.00 90.81 275 VAL A O 1
ATOM 2249 N N . LEU A 1 276 ? 9.064 -18.343 6.953 1.00 88.12 276 LEU A N 1
ATOM 2250 C CA . LEU A 1 276 ? 8.501 -16.995 6.993 1.00 88.12 276 LEU A CA 1
ATOM 2251 C C . LEU A 1 276 ? 7.813 -16.699 8.326 1.00 88.12 276 LEU A C 1
ATOM 2253 O O . LEU A 1 276 ? 8.043 -15.653 8.927 1.00 88.12 276 LEU A O 1
ATOM 2257 N N . PHE A 1 277 ? 7.012 -17.633 8.832 1.00 87.50 277 PHE A N 1
ATOM 2258 C CA . PHE A 1 277 ? 6.298 -17.462 10.091 1.00 87.50 277 PHE A CA 1
ATOM 2259 C C . PHE A 1 277 ? 7.254 -17.376 11.289 1.00 87.50 277 PHE A C 1
ATOM 2261 O O . PHE A 1 277 ? 7.068 -16.541 12.172 1.00 87.50 277 PHE A O 1
ATOM 2268 N N . THR A 1 278 ? 8.321 -18.182 11.315 1.00 90.81 278 THR A N 1
ATOM 2269 C CA . THR A 1 278 ? 9.350 -18.087 12.366 1.00 90.81 278 THR A CA 1
ATOM 2270 C C . THR A 1 278 ? 10.150 -16.791 12.289 1.00 90.81 278 THR A C 1
ATOM 2272 O O . THR A 1 278 ? 10.447 -16.211 13.333 1.00 90.81 278 THR A O 1
ATOM 2275 N N . HIS A 1 279 ? 10.458 -16.296 11.086 1.00 89.69 279 HIS A N 1
ATOM 2276 C CA . HIS A 1 279 ? 11.037 -14.965 10.909 1.00 89.69 279 HIS A CA 1
ATOM 2277 C C . HIS A 1 279 ? 10.098 -13.885 11.464 1.00 89.69 279 HIS A C 1
ATOM 2279 O O . HIS A 1 279 ? 10.526 -13.001 12.206 1.00 89.69 279 HIS A O 1
ATOM 2285 N N . GLN A 1 280 ? 8.800 -14.012 11.195 1.00 87.25 280 GLN A N 1
ATOM 2286 C CA . GLN A 1 280 ? 7.795 -13.060 11.647 1.00 87.25 280 GLN A CA 1
ATOM 2287 C C . GLN A 1 280 ? 7.610 -13.047 13.165 1.00 87.25 280 GLN A C 1
ATOM 2289 O O . GLN A 1 280 ? 7.512 -11.981 13.764 1.00 87.25 280 GLN A O 1
ATOM 2294 N N . LEU A 1 281 ? 7.634 -14.210 13.815 1.00 89.31 281 LEU A N 1
ATOM 2295 C CA . LEU A 1 281 ? 7.582 -14.306 15.276 1.00 89.31 281 LEU A CA 1
ATOM 2296 C C . LEU A 1 281 ? 8.777 -13.641 15.970 1.00 89.31 281 LEU A C 1
ATOM 2298 O O . LEU A 1 281 ? 8.670 -13.260 17.134 1.00 89.31 281 LEU A O 1
ATOM 2302 N N . ARG A 1 282 ? 9.910 -13.491 15.274 1.00 91.19 282 ARG A N 1
ATOM 2303 C CA . ARG A 1 282 ? 11.086 -12.766 15.777 1.00 91.19 282 ARG A CA 1
ATOM 2304 C C . ARG A 1 282 ? 10.988 -11.258 15.556 1.00 91.19 282 ARG A C 1
ATOM 2306 O O . ARG A 1 282 ? 11.755 -10.516 16.162 1.00 91.19 282 ARG A O 1
ATOM 2313 N N . ALA A 1 283 ? 10.064 -10.800 14.713 1.00 89.38 283 ALA A N 1
ATOM 2314 C CA . ALA A 1 283 ? 9.876 -9.388 14.435 1.00 89.38 283 ALA A CA 1
ATOM 2315 C C . ALA A 1 283 ? 9.124 -8.706 15.600 1.00 89.38 283 ALA A C 1
ATOM 2317 O O . ALA A 1 283 ? 7.973 -9.061 15.880 1.00 89.38 283 ALA A O 1
ATOM 2318 N N . PRO A 1 284 ? 9.715 -7.697 16.274 1.00 90.31 284 PRO A N 1
ATOM 2319 C CA . PRO A 1 284 ? 9.103 -7.075 17.452 1.00 90.31 284 PRO A CA 1
ATOM 2320 C C . PRO A 1 284 ? 7.714 -6.487 17.187 1.00 90.31 284 PRO A C 1
ATOM 2322 O O . PRO A 1 284 ? 6.826 -6.591 18.034 1.00 90.31 284 PRO A O 1
ATOM 2325 N N . TYR A 1 285 ? 7.499 -5.914 15.998 1.00 89.31 285 TYR A N 1
ATOM 2326 C CA . TYR A 1 285 ? 6.209 -5.333 15.623 1.00 89.31 285 TYR A CA 1
ATOM 2327 C C . TYR A 1 285 ? 5.102 -6.393 15.539 1.00 89.31 285 TYR A C 1
ATOM 2329 O O . TYR A 1 285 ? 3.965 -6.121 15.918 1.00 89.31 285 TYR A O 1
ATOM 2337 N N . PHE A 1 286 ? 5.416 -7.612 15.088 1.00 91.31 286 PHE A N 1
ATOM 2338 C CA . PHE A 1 286 ? 4.434 -8.688 14.989 1.00 91.31 286 PHE A CA 1
ATOM 2339 C C . PHE A 1 286 ? 3.998 -9.158 16.372 1.00 91.31 286 PHE A C 1
ATOM 2341 O O . PHE A 1 286 ? 2.802 -9.252 16.641 1.00 91.31 286 PHE A O 1
ATOM 2348 N N . VAL A 1 287 ? 4.961 -9.384 17.272 1.00 93.06 287 VAL A N 1
ATOM 2349 C CA . VAL A 1 287 ? 4.681 -9.757 18.666 1.00 93.06 287 VAL A CA 1
ATOM 2350 C C . VAL A 1 287 ? 3.863 -8.665 19.354 1.00 93.06 287 VAL A C 1
ATOM 2352 O O . VAL A 1 287 ? 2.862 -8.963 20.004 1.00 93.06 287 VAL A O 1
ATOM 2355 N N . PHE A 1 288 ? 4.229 -7.397 19.159 1.00 94.00 288 PHE A N 1
ATOM 2356 C CA . PHE A 1 288 ? 3.475 -6.263 19.688 1.00 94.00 288 PHE A CA 1
ATOM 2357 C C . PHE A 1 288 ? 2.026 -6.241 19.176 1.00 94.00 288 PHE A C 1
ATOM 2359 O O . PHE A 1 288 ? 1.093 -6.171 19.979 1.00 94.00 288 PHE A O 1
ATOM 2366 N N . ASN A 1 289 ? 1.814 -6.380 17.864 1.00 94.06 289 ASN A N 1
ATOM 2367 C CA . ASN A 1 289 ? 0.472 -6.420 17.278 1.00 94.06 289 ASN A CA 1
ATOM 2368 C C . ASN A 1 289 ? -0.340 -7.631 17.749 1.00 94.06 289 ASN A C 1
ATOM 2370 O O . ASN A 1 289 ? -1.536 -7.491 17.998 1.00 94.06 289 ASN A O 1
ATOM 2374 N N . LEU A 1 290 ? 0.288 -8.795 17.932 1.00 94.81 290 LEU A N 1
ATOM 2375 C CA . LEU A 1 290 ? -0.366 -9.983 18.480 1.00 94.81 290 LEU A CA 1
ATOM 2376 C C . LEU A 1 290 ? -0.831 -9.754 19.926 1.00 94.81 290 LEU A C 1
ATOM 2378 O O . LEU A 1 290 ? -1.962 -10.096 20.270 1.00 94.81 290 LEU A O 1
ATOM 2382 N N . LEU A 1 291 ? 0.001 -9.131 20.765 1.00 96.75 291 LEU A N 1
ATOM 2383 C CA . LEU A 1 291 ? -0.368 -8.785 22.141 1.00 96.75 291 LEU A CA 1
ATOM 2384 C C . LEU A 1 291 ? -1.523 -7.776 22.181 1.00 96.75 291 LEU A C 1
ATOM 2386 O O . LEU A 1 291 ? -2.475 -7.970 22.941 1.00 96.75 291 LEU A O 1
ATOM 2390 N N . LEU A 1 292 ? -1.483 -6.741 21.334 1.00 96.56 292 LEU A N 1
ATOM 2391 C CA . LEU A 1 292 ? -2.592 -5.794 21.195 1.00 96.56 292 LEU A CA 1
ATOM 2392 C C . LEU A 1 292 ? -3.870 -6.485 20.716 1.00 96.56 292 LEU A C 1
ATOM 2394 O O . LEU A 1 292 ? -4.944 -6.223 21.257 1.00 96.56 292 LEU A O 1
ATOM 2398 N N . TRP A 1 293 ? -3.759 -7.390 19.744 1.00 96.75 293 TRP A N 1
ATOM 2399 C CA . TRP A 1 293 ? -4.883 -8.169 19.233 1.00 96.75 293 TRP A CA 1
ATOM 2400 C C . TRP A 1 293 ? -5.527 -9.001 20.346 1.00 96.75 293 TRP A C 1
ATOM 2402 O O . TRP A 1 293 ? -6.741 -8.932 20.526 1.00 96.75 293 TRP A O 1
ATOM 2412 N N . LEU A 1 294 ? -4.734 -9.722 21.148 1.00 97.12 294 LEU A N 1
ATOM 2413 C CA . LEU A 1 294 ? -5.229 -10.530 22.271 1.00 97.12 294 LEU A CA 1
ATOM 2414 C C . LEU A 1 294 ? -5.906 -9.667 23.345 1.00 97.12 294 LEU A C 1
ATOM 2416 O O . LEU A 1 294 ? -6.992 -10.007 23.826 1.00 97.12 294 LEU A O 1
ATOM 2420 N N . LEU A 1 295 ? -5.294 -8.532 23.692 1.00 97.00 295 LEU A N 1
ATOM 2421 C CA . LEU A 1 295 ? -5.841 -7.578 24.654 1.00 97.00 295 LEU A CA 1
ATOM 2422 C C . LEU A 1 295 ? -7.199 -7.037 24.186 1.00 97.00 295 LEU A C 1
ATOM 2424 O O . LEU A 1 295 ? -8.187 -7.103 24.919 1.00 97.00 295 LEU A O 1
ATOM 2428 N N . LEU A 1 296 ? -7.263 -6.543 22.951 1.00 96.50 296 LEU A N 1
ATOM 2429 C CA . LEU A 1 296 ? -8.471 -5.974 22.359 1.00 96.50 296 LEU A CA 1
ATOM 2430 C C . LEU A 1 296 ? -9.547 -7.034 22.093 1.00 96.50 296 LEU A C 1
ATOM 2432 O O . LEU A 1 296 ? -10.736 -6.755 22.229 1.00 96.50 296 LEU A O 1
ATOM 2436 N N . HIS A 1 297 ? -9.169 -8.269 21.772 1.00 96.19 297 HIS A N 1
ATOM 2437 C CA . HIS A 1 297 ? -10.123 -9.364 21.638 1.00 96.19 297 HIS A CA 1
ATOM 2438 C C . HIS A 1 297 ? -10.822 -9.664 22.972 1.00 96.19 297 HIS A C 1
ATOM 2440 O O . HIS A 1 297 ? -12.042 -9.870 23.021 1.00 96.19 297 HIS A O 1
ATOM 2446 N N . ARG A 1 298 ? -10.059 -9.647 24.073 1.00 96.62 298 ARG A N 1
ATOM 2447 C CA . ARG A 1 298 ? -10.582 -9.903 25.416 1.00 96.62 298 ARG A CA 1
ATOM 2448 C C . ARG A 1 298 ? -11.408 -8.728 25.941 1.00 96.62 298 ARG A C 1
ATOM 2450 O O . ARG A 1 298 ? -12.565 -8.931 26.310 1.00 96.62 298 ARG A O 1
ATOM 2457 N N . TYR A 1 299 ? -10.851 -7.518 25.917 1.00 95.69 299 TYR A N 1
ATOM 2458 C CA . TYR A 1 299 ? -11.395 -6.350 26.625 1.00 95.69 299 TYR A CA 1
ATOM 2459 C C . TYR A 1 299 ? -11.965 -5.247 25.727 1.00 95.69 299 TYR A C 1
ATOM 2461 O O . TYR A 1 299 ? -12.621 -4.340 26.231 1.00 95.69 299 TYR A O 1
ATOM 2469 N N . GLY A 1 300 ? -11.729 -5.299 24.417 1.00 94.06 300 GLY A N 1
ATOM 2470 C CA . GLY A 1 300 ? -12.245 -4.310 23.474 1.00 94.06 300 GLY A CA 1
ATOM 2471 C C . GLY A 1 300 ? -13.764 -4.379 23.313 1.00 94.06 300 GLY A C 1
ATOM 2472 O O . GLY A 1 300 ? -14.408 -5.380 23.637 1.00 94.06 300 GLY A O 1
ATOM 2473 N N . ASP A 1 301 ? -14.343 -3.306 22.781 1.00 93.12 301 ASP A N 1
ATOM 2474 C CA . ASP A 1 301 ? -15.768 -3.255 22.460 1.00 93.12 301 ASP A CA 1
ATOM 2475 C C . ASP A 1 301 ? -16.133 -4.152 21.261 1.00 93.12 301 ASP A C 1
ATOM 2477 O O . ASP A 1 301 ? -15.274 -4.673 20.542 1.00 93.12 301 ASP A O 1
ATOM 2481 N N . SER A 1 302 ? -17.434 -4.364 21.039 1.00 92.56 302 SER A N 1
ATOM 2482 C CA . SER A 1 302 ? -17.936 -5.209 19.944 1.00 92.56 302 SER A CA 1
ATOM 2483 C C . SER A 1 302 ? -17.419 -4.767 18.572 1.00 92.56 302 SER A C 1
ATOM 2485 O O . SER A 1 302 ? -17.119 -5.609 17.724 1.00 92.56 302 SER A O 1
ATOM 2487 N N . HIS A 1 303 ? -17.263 -3.458 18.379 1.00 91.19 303 HIS A N 1
ATOM 2488 C CA . HIS A 1 303 ? -16.750 -2.870 17.152 1.00 91.19 303 HIS A CA 1
ATOM 2489 C C . HIS A 1 303 ? -15.277 -3.227 16.913 1.00 91.19 303 HIS A C 1
ATOM 2491 O O . HIS A 1 303 ? -14.926 -3.711 15.838 1.00 91.19 303 HIS A O 1
ATOM 2497 N N . SER A 1 304 ? -14.427 -3.067 17.930 1.00 94.19 304 SER A N 1
ATOM 2498 C CA . SER A 1 304 ? -13.012 -3.441 17.864 1.00 94.19 304 SER A CA 1
ATOM 2499 C C . SER A 1 304 ? -12.865 -4.940 17.608 1.00 94.19 304 SER A C 1
ATOM 2501 O O . SER A 1 304 ? -12.093 -5.353 16.748 1.00 94.19 304 SER A O 1
ATOM 2503 N N . LYS A 1 305 ? -13.674 -5.778 18.271 1.00 95.06 305 LYS A N 1
ATOM 2504 C CA . LYS A 1 305 ? -13.672 -7.230 18.028 1.00 95.06 305 LYS A CA 1
ATOM 2505 C C . LYS A 1 305 ? -14.059 -7.582 16.592 1.00 95.06 305 LYS A C 1
ATOM 2507 O O . LYS A 1 305 ? -13.449 -8.480 16.018 1.00 95.06 305 LYS A O 1
ATOM 2512 N N . LEU A 1 306 ? -15.042 -6.900 16.002 1.00 93.69 306 LEU A N 1
ATOM 2513 C CA . LEU A 1 306 ? -15.419 -7.108 14.602 1.00 93.69 306 LEU A CA 1
ATOM 2514 C C . LEU A 1 306 ? -14.264 -6.753 13.657 1.00 93.69 306 LEU A C 1
ATOM 2516 O O . LEU A 1 306 ? -13.897 -7.566 12.811 1.00 93.69 306 LEU A O 1
ATOM 2520 N N . MET A 1 307 ? -13.655 -5.582 13.841 1.00 95.75 307 MET A N 1
ATOM 2521 C CA . MET A 1 307 ? -12.511 -5.142 13.041 1.00 95.75 307 MET A CA 1
ATOM 2522 C C . MET A 1 307 ? -11.331 -6.113 13.157 1.00 95.75 307 MET A C 1
ATOM 2524 O O . MET A 1 307 ? -10.786 -6.531 12.140 1.00 95.75 307 MET A O 1
ATOM 2528 N N . LEU A 1 308 ? -10.993 -6.576 14.363 1.00 96.62 308 LEU A N 1
ATOM 2529 C CA . LEU A 1 308 ? -9.948 -7.586 14.561 1.00 96.62 308 LEU A CA 1
ATOM 2530 C C . LEU A 1 308 ? -10.233 -8.908 13.848 1.00 96.62 308 LEU A C 1
ATOM 2532 O O . LEU A 1 308 ? -9.291 -9.564 13.406 1.00 96.62 308 LEU A O 1
ATOM 2536 N N . ARG A 1 309 ? -11.503 -9.316 13.731 1.00 95.88 309 ARG A N 1
ATOM 2537 C CA . ARG A 1 309 ? -11.870 -10.515 12.967 1.00 95.88 309 ARG A CA 1
ATOM 2538 C C . ARG A 1 309 ? -11.723 -10.293 11.466 1.00 95.88 309 ARG A C 1
ATOM 2540 O O . ARG A 1 309 ? -11.255 -11.200 10.790 1.00 95.88 309 ARG A O 1
ATOM 2547 N N . ILE A 1 310 ? -12.087 -9.114 10.950 1.00 95.88 310 ILE A N 1
ATOM 2548 C CA . ILE A 1 310 ? -11.858 -8.755 9.539 1.00 95.88 310 ILE A CA 1
ATOM 2549 C C . ILE A 1 310 ? -10.359 -8.813 9.233 1.00 95.88 310 ILE A C 1
ATOM 2551 O O . ILE A 1 310 ? -9.952 -9.484 8.287 1.00 95.88 310 ILE A O 1
ATOM 2555 N N . ILE A 1 311 ? -9.537 -8.172 10.067 1.00 97.06 311 ILE A N 1
ATOM 2556 C CA . ILE A 1 311 ? -8.078 -8.161 9.913 1.00 97.06 311 ILE A CA 1
ATOM 2557 C C . ILE A 1 311 ? -7.513 -9.582 10.029 1.00 97.06 311 ILE A C 1
ATOM 2559 O O . ILE A 1 311 ? -6.761 -10.008 9.161 1.00 97.06 311 ILE A O 1
ATOM 2563 N N . GLY A 1 312 ? -7.912 -10.342 11.053 1.00 96.31 312 GLY A N 1
ATOM 2564 C CA . GLY A 1 312 ? -7.424 -11.703 11.284 1.00 96.31 312 GLY A CA 1
ATOM 2565 C C . GLY A 1 312 ? -7.786 -12.675 10.160 1.00 96.31 312 GLY A C 1
ATOM 2566 O O . GLY A 1 312 ? -6.933 -13.430 9.710 1.00 96.31 312 GLY A O 1
ATOM 2567 N N . LEU A 1 313 ? -9.021 -12.630 9.652 1.00 96.19 313 LEU A N 1
ATOM 2568 C CA . LEU A 1 313 ? -9.432 -13.459 8.514 1.00 96.19 313 LEU A CA 1
ATOM 2569 C C . LEU A 1 313 ? -8.733 -13.046 7.219 1.00 96.19 313 LEU A C 1
ATOM 2571 O O . LEU A 1 313 ? -8.365 -13.913 6.433 1.00 96.19 313 LEU A O 1
ATOM 2575 N N . THR A 1 314 ? -8.507 -11.746 7.014 1.00 96.31 314 THR A N 1
ATOM 2576 C CA . THR A 1 314 ? -7.731 -11.255 5.866 1.00 96.31 314 THR A CA 1
ATOM 2577 C C . THR A 1 314 ? -6.285 -11.735 5.945 1.00 96.31 314 THR A C 1
ATOM 2579 O O . THR A 1 314 ? -5.757 -12.233 4.958 1.00 96.31 314 THR A O 1
ATOM 2582 N N . PHE A 1 315 ? -5.675 -11.668 7.132 1.00 94.69 315 PHE A N 1
ATOM 2583 C CA . PHE A 1 315 ? -4.335 -12.187 7.394 1.00 94.69 315 PHE A CA 1
ATOM 2584 C C . PHE A 1 315 ? -4.232 -13.688 7.122 1.00 94.69 315 PHE A C 1
ATOM 2586 O O . PHE A 1 315 ? -3.338 -14.118 6.403 1.00 94.69 315 PHE A O 1
ATOM 2593 N N . LEU A 1 316 ? -5.181 -14.485 7.620 1.00 93.00 316 LEU A N 1
ATOM 2594 C CA . LEU A 1 316 ? -5.217 -15.926 7.361 1.00 93.00 316 LEU A CA 1
ATOM 2595 C C . LEU A 1 316 ? -5.415 -16.244 5.874 1.00 93.00 316 LEU A C 1
ATOM 2597 O O . LEU A 1 316 ? -4.722 -17.104 5.341 1.00 93.00 316 LEU A O 1
ATOM 2601 N N . GLY A 1 317 ? -6.328 -15.544 5.194 1.00 91.62 317 GLY A N 1
ATOM 2602 C CA . GLY A 1 317 ? -6.550 -15.724 3.759 1.00 91.62 317 GLY A CA 1
ATOM 2603 C C . GLY A 1 317 ? -5.318 -15.360 2.928 1.00 91.62 317 GLY A C 1
ATOM 2604 O O . GLY A 1 317 ? -4.980 -16.074 1.987 1.00 91.62 317 GLY A O 1
ATOM 2605 N N . HIS A 1 318 ? -4.614 -14.293 3.310 1.00 90.88 318 HIS A N 1
ATOM 2606 C CA . HIS A 1 318 ? -3.363 -13.883 2.672 1.00 90.88 318 HIS A CA 1
ATOM 2607 C C . HIS A 1 318 ? -2.263 -14.899 2.908 1.00 90.88 318 HIS A C 1
ATOM 2609 O O . HIS A 1 318 ? -1.702 -15.378 1.940 1.00 90.88 318 HIS A O 1
ATOM 2615 N N . LEU A 1 319 ? -2.059 -15.358 4.142 1.00 86.94 319 LEU A N 1
ATOM 2616 C CA . LEU A 1 319 ? -1.093 -16.414 4.435 1.00 86.94 319 LEU A CA 1
ATOM 2617 C C . LEU A 1 319 ? -1.305 -17.682 3.600 1.00 86.94 319 LEU A C 1
ATOM 2619 O O . LEU A 1 319 ? -0.321 -18.303 3.213 1.00 86.94 319 LEU A O 1
ATOM 2623 N N . VAL A 1 320 ? -2.563 -18.055 3.333 1.00 85.88 320 VAL A N 1
ATOM 2624 C CA . VAL A 1 320 ? -2.913 -19.237 2.529 1.00 85.88 320 VAL A CA 1
ATOM 2625 C C . VAL A 1 320 ? -2.645 -19.025 1.038 1.00 85.88 320 VAL A C 1
ATOM 2627 O O . VAL A 1 320 ? -2.132 -19.925 0.379 1.00 85.88 320 VAL A O 1
ATOM 2630 N N . LEU A 1 321 ? -3.018 -17.866 0.490 1.00 83.75 321 LEU A N 1
ATOM 2631 C CA . LEU A 1 321 ? -2.969 -17.610 -0.956 1.00 83.75 321 LEU A CA 1
ATOM 2632 C C . LEU A 1 321 ? -1.654 -16.970 -1.421 1.00 83.75 321 LEU A C 1
ATOM 2634 O O . LEU A 1 321 ? -1.216 -17.190 -2.544 1.00 83.75 321 LEU A O 1
ATOM 2638 N N . PHE A 1 322 ? -1.033 -16.173 -0.562 1.00 84.38 322 PHE A N 1
ATOM 2639 C CA . PHE A 1 322 ? 0.182 -15.405 -0.800 1.00 84.38 322 PHE A CA 1
ATOM 2640 C C . PHE A 1 322 ? 1.027 -15.450 0.477 1.00 84.38 322 PHE A C 1
ATOM 2642 O O . PHE A 1 322 ? 0.983 -14.505 1.259 1.00 84.38 322 PHE A O 1
ATOM 2649 N N . PRO A 1 323 ? 1.789 -16.530 0.732 1.00 83.12 323 PRO A N 1
ATOM 2650 C CA . PRO A 1 323 ? 2.577 -16.669 1.952 1.00 83.12 323 PRO A CA 1
ATOM 2651 C C . PRO A 1 323 ? 3.714 -15.634 1.970 1.00 83.12 323 PRO A C 1
ATOM 2653 O O . PRO A 1 323 ? 4.854 -15.940 1.641 1.00 83.12 323 PRO A O 1
ATOM 2656 N N . SER A 1 324 ? 3.398 -14.392 2.324 1.00 85.81 324 SER A N 1
ATOM 2657 C CA . SER A 1 324 ? 4.326 -13.299 2.555 1.00 85.81 324 SER A CA 1
ATOM 2658 C C . SER A 1 324 ? 3.863 -12.519 3.775 1.00 85.81 324 SER A C 1
ATOM 2660 O O . SER A 1 324 ? 2.708 -12.125 3.925 1.00 85.81 324 SER A O 1
ATOM 2662 N N . VAL A 1 325 ? 4.809 -12.313 4.676 1.00 86.62 325 VAL A N 1
ATOM 2663 C CA . VAL A 1 325 ? 4.622 -11.640 5.964 1.00 86.62 325 VAL A CA 1
ATOM 2664 C C . VAL A 1 325 ? 5.366 -10.310 6.004 1.00 86.62 325 VAL A C 1
ATOM 2666 O O . VAL A 1 325 ? 5.557 -9.731 7.068 1.00 86.62 325 VAL A O 1
ATOM 2669 N N . GLU A 1 326 ? 5.803 -9.824 4.843 1.00 89.88 326 GLU A N 1
ATOM 2670 C CA . GLU A 1 326 ? 6.555 -8.583 4.735 1.00 89.88 326 GLU A CA 1
ATOM 2671 C C . GLU A 1 326 ? 5.751 -7.405 5.290 1.00 89.88 326 GLU A C 1
ATOM 2673 O O . GLU A 1 326 ? 4.609 -7.168 4.895 1.00 89.88 326 GLU A O 1
ATOM 2678 N N . GLU A 1 327 ? 6.369 -6.638 6.191 1.00 91.69 327 GLU A N 1
ATOM 2679 C CA . GLU A 1 327 ? 5.712 -5.563 6.943 1.00 91.69 327 GLU A CA 1
ATOM 2680 C C . GLU A 1 327 ? 4.981 -4.560 6.040 1.00 91.69 327 GLU A C 1
ATOM 2682 O O . GLU A 1 327 ? 3.889 -4.101 6.377 1.00 91.69 327 GLU A O 1
ATOM 2687 N N . ARG A 1 328 ? 5.547 -4.277 4.860 1.00 92.56 328 ARG A N 1
ATOM 2688 C CA . ARG A 1 328 ? 5.009 -3.336 3.868 1.00 92.56 328 ARG A CA 1
ATOM 2689 C C . ARG A 1 328 ? 3.585 -3.660 3.408 1.00 92.56 328 ARG A C 1
ATOM 2691 O O . ARG A 1 328 ? 2.846 -2.739 3.078 1.00 92.56 328 ARG A O 1
ATOM 2698 N N . PHE A 1 329 ? 3.154 -4.922 3.437 1.00 93.44 329 PHE A N 1
ATOM 2699 C CA . PHE A 1 329 ? 1.779 -5.301 3.073 1.00 93.44 329 PHE A CA 1
ATOM 2700 C C . PHE A 1 329 ? 0.783 -5.118 4.226 1.00 93.44 329 PHE A C 1
ATOM 2702 O O . PHE A 1 329 ? -0.428 -5.085 4.008 1.00 93.44 329 PHE A O 1
ATOM 2709 N N . TRP A 1 330 ? 1.286 -4.971 5.454 1.00 94.75 330 TRP A N 1
ATOM 2710 C CA . TRP A 1 330 ? 0.491 -5.027 6.679 1.00 94.75 330 TRP A CA 1
ATOM 2711 C C . TRP A 1 330 ? 0.328 -3.675 7.385 1.00 94.75 330 TRP A C 1
ATOM 2713 O O . TRP A 1 330 ? -0.373 -3.594 8.393 1.00 94.75 330 TRP A O 1
ATOM 2723 N N . VAL A 1 331 ? 0.923 -2.598 6.866 1.00 96.44 331 VAL A N 1
ATOM 2724 C CA . VAL A 1 331 ? 0.972 -1.281 7.529 1.00 96.44 331 VAL A CA 1
ATOM 2725 C C . VAL A 1 331 ? -0.418 -0.728 7.850 1.00 96.44 331 VAL A C 1
ATOM 2727 O O . VAL A 1 331 ? -0.672 -0.335 8.988 1.00 96.44 331 VAL A O 1
ATOM 2730 N N . ALA A 1 332 ? -1.350 -0.757 6.896 1.00 97.81 332 ALA A N 1
ATOM 2731 C CA . ALA A 1 332 ? -2.719 -0.290 7.110 1.00 97.81 332 ALA A CA 1
ATOM 2732 C C . ALA A 1 332 ? -3.443 -1.076 8.217 1.00 97.81 332 ALA A C 1
ATOM 2734 O O . ALA A 1 332 ? -4.160 -0.499 9.037 1.00 97.81 332 ALA A O 1
ATOM 2735 N N . TYR A 1 333 ? -3.220 -2.390 8.275 1.00 97.56 333 TYR A N 1
ATOM 2736 C CA . TYR A 1 333 ? -3.795 -3.266 9.293 1.00 97.56 333 TYR A CA 1
ATOM 2737 C C . TYR A 1 333 ? -3.172 -3.012 10.669 1.00 97.56 333 TYR A C 1
ATOM 2739 O O . TYR A 1 333 ? -3.898 -2.906 11.658 1.00 97.56 333 TYR A O 1
ATOM 2747 N N . ASN A 1 334 ? -1.850 -2.835 10.730 1.00 96.81 334 ASN A N 1
ATOM 2748 C CA . ASN A 1 334 ? -1.129 -2.479 11.951 1.00 96.81 334 ASN A CA 1
ATOM 2749 C C . ASN A 1 334 ? -1.638 -1.145 12.511 1.00 96.81 334 ASN A C 1
ATOM 2751 O O . ASN A 1 334 ? -1.911 -1.029 13.706 1.00 96.81 334 ASN A O 1
ATOM 2755 N N . TYR A 1 335 ? -1.857 -0.155 11.645 1.00 97.56 335 TYR A N 1
ATOM 2756 C CA . TYR A 1 335 ? -2.441 1.114 12.059 1.00 97.56 335 TYR A CA 1
ATOM 2757 C C . TYR A 1 335 ? -3.886 0.993 12.518 1.00 97.56 335 TYR A C 1
ATOM 2759 O O . TYR A 1 335 ? -4.244 1.615 13.514 1.00 97.56 335 TYR A O 1
ATOM 2767 N N . ALA A 1 336 ? -4.707 0.167 11.872 1.00 97.81 336 ALA A N 1
ATOM 2768 C CA . ALA A 1 336 ? -6.058 -0.101 12.353 1.00 97.81 336 ALA A CA 1
ATOM 2769 C C . ALA A 1 336 ? -6.051 -0.764 13.746 1.00 97.81 336 ALA A C 1
ATOM 2771 O O . ALA A 1 336 ? -6.839 -0.377 14.610 1.00 97.81 336 ALA A O 1
ATOM 2772 N N . ILE A 1 337 ? -5.138 -1.710 14.007 1.00 97.69 337 ILE A N 1
ATOM 2773 C CA . ILE A 1 337 ? -4.954 -2.316 15.340 1.00 97.69 337 ILE A CA 1
ATOM 2774 C C . ILE A 1 337 ? -4.543 -1.259 16.365 1.00 97.69 337 ILE A C 1
ATOM 2776 O O . ILE A 1 337 ? -5.148 -1.166 17.436 1.00 97.69 337 ILE A O 1
ATOM 2780 N N . PHE A 1 338 ? -3.570 -0.420 16.021 1.00 97.12 338 PHE A N 1
ATOM 2781 C CA . PHE A 1 338 ? -3.133 0.681 16.871 1.00 97.12 338 PHE A CA 1
ATOM 2782 C C . PHE A 1 338 ? -4.269 1.675 17.171 1.00 97.12 338 PHE A C 1
ATOM 2784 O O . PHE A 1 338 ? -4.470 2.053 18.322 1.00 97.12 338 PHE A O 1
ATOM 2791 N N . LEU A 1 339 ? -5.071 2.047 16.172 1.00 96.56 339 LEU A N 1
ATOM 2792 C CA . LEU A 1 339 ? -6.244 2.914 16.325 1.00 96.56 339 LEU A CA 1
ATOM 2793 C C . LEU A 1 339 ? -7.282 2.320 17.285 1.00 96.56 339 LEU A C 1
ATOM 2795 O O . LEU A 1 339 ? -7.787 3.023 18.163 1.00 96.56 339 LEU A O 1
ATOM 2799 N N . MET A 1 340 ? -7.572 1.022 17.161 1.00 96.44 340 MET A N 1
ATOM 2800 C CA . MET A 1 340 ? -8.460 0.317 18.092 1.00 96.44 340 MET A CA 1
ATOM 2801 C C . MET A 1 340 ? -7.899 0.313 19.515 1.00 96.44 340 MET A C 1
ATOM 2803 O O . MET A 1 340 ? -8.651 0.489 20.472 1.00 96.44 340 MET A O 1
ATOM 2807 N N . PHE A 1 341 ? -6.581 0.175 19.666 1.00 96.31 341 PHE A N 1
ATOM 2808 C CA . PHE A 1 341 ? -5.921 0.279 20.963 1.00 96.31 341 PHE A CA 1
ATOM 2809 C C . PHE A 1 341 ? -6.031 1.683 21.564 1.00 96.31 341 PHE A C 1
ATOM 2811 O O . PHE A 1 341 ? -6.408 1.820 22.727 1.00 96.31 341 PHE A O 1
ATOM 2818 N N . VAL A 1 342 ? -5.804 2.735 20.774 1.00 94.81 342 VAL A N 1
ATOM 2819 C CA . VAL A 1 342 ? -5.988 4.123 21.223 1.00 94.81 342 VAL A CA 1
ATOM 2820 C C . VAL A 1 342 ? -7.439 4.378 21.643 1.00 94.81 342 VAL A C 1
ATOM 2822 O O . VAL A 1 342 ? -7.672 4.974 22.694 1.00 94.81 342 VAL A O 1
ATOM 2825 N N . ARG A 1 343 ? -8.423 3.873 20.891 1.00 93.00 343 ARG A N 1
ATOM 2826 C CA . ARG A 1 343 ? -9.846 3.926 21.269 1.00 93.00 343 ARG A CA 1
ATOM 2827 C C . ARG A 1 343 ? -10.134 3.165 22.569 1.00 93.00 343 ARG A C 1
ATOM 2829 O O . ARG A 1 343 ? -10.876 3.655 23.422 1.00 93.00 343 ARG A O 1
ATOM 2836 N N . PHE A 1 344 ? -9.556 1.980 22.746 1.00 93.62 344 PHE A N 1
ATOM 2837 C CA . PHE A 1 344 ? -9.691 1.195 23.976 1.00 93.62 344 PHE A CA 1
ATOM 2838 C C . PHE A 1 344 ? -9.121 1.941 25.191 1.00 93.62 344 PHE A C 1
ATOM 2840 O O . PHE A 1 344 ? -9.783 2.037 26.227 1.00 93.62 344 PHE A O 1
ATOM 2847 N N . LEU A 1 345 ? -7.938 2.546 25.056 1.00 92.50 345 LEU A N 1
ATOM 2848 C CA . LEU A 1 345 ? -7.381 3.415 26.092 1.00 92.50 345 LEU A CA 1
ATOM 2849 C C . LEU A 1 345 ? -8.291 4.614 26.348 1.00 92.50 345 LEU A C 1
ATOM 2851 O O . LEU A 1 345 ? -8.521 4.961 27.501 1.00 92.50 345 LEU A O 1
ATOM 2855 N N . ALA A 1 346 ? -8.855 5.200 25.290 1.00 88.81 346 ALA A N 1
ATOM 2856 C CA . ALA A 1 346 ? -9.710 6.370 25.405 1.00 88.81 346 ALA A CA 1
ATOM 2857 C C . ALA A 1 346 ? -11.001 6.122 26.191 1.00 88.81 346 ALA A C 1
ATOM 2859 O O . ALA A 1 346 ? -11.533 7.018 26.847 1.00 88.81 346 ALA A O 1
ATOM 2860 N N . THR A 1 347 ? -11.501 4.894 26.119 1.00 84.88 347 THR A N 1
ATOM 2861 C CA . THR A 1 347 ? -12.728 4.467 26.793 1.00 84.88 347 THR A CA 1
ATOM 2862 C C . THR A 1 347 ? -12.468 3.934 28.201 1.00 84.88 347 THR A C 1
ATOM 2864 O O . THR A 1 347 ? -13.302 4.135 29.080 1.00 84.88 347 THR A O 1
ATOM 2867 N N . THR A 1 348 ? -11.315 3.302 28.434 1.00 85.25 348 THR A N 1
ATOM 2868 C CA . THR A 1 348 ? -11.003 2.617 29.701 1.00 85.25 348 THR A CA 1
ATOM 2869 C C . THR A 1 348 ? -10.210 3.492 30.670 1.00 85.25 348 THR A C 1
ATOM 2871 O O . THR A 1 348 ? -10.451 3.475 31.876 1.00 85.25 348 THR A O 1
ATOM 2874 N N . VAL A 1 349 ? -9.254 4.271 30.162 1.00 78.88 349 VAL A N 1
ATOM 2875 C CA . VAL A 1 349 ? -8.347 5.077 30.979 1.00 78.88 349 VAL A CA 1
ATOM 2876 C C . VAL A 1 349 ? -8.883 6.506 31.027 1.00 78.88 349 VAL A C 1
ATOM 2878 O O . VAL A 1 349 ? -8.803 7.248 30.052 1.00 78.88 349 VAL A O 1
ATOM 2881 N N . GLN A 1 350 ? -9.411 6.928 32.181 1.00 63.59 350 GLN A N 1
ATOM 2882 C CA . GLN A 1 350 ? -9.837 8.316 32.429 1.00 63.59 350 GLN A CA 1
ATOM 2883 C C . GLN A 1 350 ? -8.637 9.282 32.564 1.00 63.59 350 GLN A C 1
ATOM 2885 O O . GLN A 1 350 ? -8.561 10.093 33.489 1.00 63.59 350 GLN A O 1
ATOM 2890 N N . THR A 1 351 ? -7.659 9.234 31.660 1.00 58.69 351 THR A N 1
ATOM 2891 C CA . THR A 1 351 ? -6.556 10.200 31.638 1.00 58.69 351 THR A CA 1
ATOM 2892 C C . THR A 1 351 ? -7.055 11.531 31.082 1.00 58.69 351 THR A C 1
ATOM 2894 O O . THR A 1 351 ? -7.034 11.788 29.878 1.00 58.69 351 THR A O 1
ATOM 2897 N N . ARG A 1 352 ? -7.465 12.425 31.996 1.00 59.53 352 ARG A N 1
ATOM 2898 C CA . ARG A 1 352 ? -7.988 13.778 31.705 1.00 59.53 352 ARG A CA 1
ATOM 2899 C C . ARG A 1 352 ? -7.106 14.618 30.771 1.00 59.53 352 ARG A C 1
ATOM 2901 O O . ARG A 1 352 ? -7.606 15.566 30.166 1.00 59.53 352 ARG A O 1
ATOM 2908 N N . TRP A 1 353 ? -5.816 14.307 30.638 1.00 57.91 353 TRP A N 1
ATOM 2909 C CA . TRP A 1 353 ? -4.845 15.140 29.924 1.00 57.91 353 TRP A CA 1
ATOM 2910 C C . TRP A 1 353 ? -4.651 14.778 28.447 1.00 57.91 353 TRP A C 1
ATOM 2912 O O . TRP A 1 353 ? -4.513 15.700 27.648 1.00 57.91 353 TRP A O 1
ATOM 2922 N N . LEU A 1 354 ? -4.736 13.502 28.058 1.00 64.25 354 LEU A N 1
ATOM 2923 C CA . LEU A 1 354 ? -4.380 13.041 26.701 1.00 64.25 354 LEU A CA 1
ATOM 2924 C C . LEU A 1 354 ? -5.589 12.672 25.831 1.00 64.25 354 LEU A C 1
ATOM 2926 O O . LEU A 1 354 ? -5.545 12.816 24.608 1.00 64.25 354 LEU A O 1
ATOM 2930 N N . ILE A 1 355 ? -6.673 12.245 26.472 1.00 70.06 355 ILE A N 1
ATOM 2931 C CA . ILE A 1 355 ? -7.809 11.587 25.834 1.00 70.06 355 ILE A CA 1
ATOM 2932 C C . ILE A 1 355 ? -9.055 12.469 25.944 1.00 70.06 355 ILE A C 1
ATOM 2934 O O . ILE A 1 355 ? -9.218 13.205 26.919 1.00 70.06 355 ILE A O 1
ATOM 2938 N N . ILE A 1 356 ? -9.930 12.414 24.937 1.00 67.62 356 ILE A N 1
ATOM 2939 C CA . ILE A 1 356 ? -11.238 13.084 24.959 1.00 67.62 356 ILE A CA 1
ATOM 2940 C C . ILE A 1 356 ? -12.256 12.185 25.689 1.00 67.62 356 ILE A C 1
ATOM 2942 O O . ILE A 1 356 ? -12.606 11.130 25.160 1.00 67.62 356 ILE A O 1
ATOM 2946 N N . PRO A 1 357 ? -12.765 12.568 26.876 1.00 59.12 357 PRO A N 1
ATOM 2947 C CA . PRO A 1 357 ? -13.742 11.752 27.597 1.00 59.12 357 PRO A CA 1
ATOM 2948 C C . PRO A 1 357 ? -15.089 11.693 26.852 1.00 59.12 357 PRO A C 1
ATOM 2950 O O . PRO A 1 357 ? -15.589 12.726 26.411 1.00 59.12 357 PRO A O 1
ATOM 2953 N N . GLY A 1 358 ? -15.707 10.508 26.762 1.00 59.12 358 GLY A N 1
ATOM 2954 C CA . GLY A 1 358 ? -17.119 10.358 26.363 1.00 59.12 358 GLY A CA 1
ATOM 2955 C C . GLY A 1 358 ? -17.426 10.163 24.869 1.00 59.12 358 GLY A C 1
ATOM 2956 O O . GLY A 1 358 ? -18.568 10.362 24.463 1.00 59.12 358 GLY A O 1
ATOM 2957 N N . ALA A 1 359 ? -16.467 9.744 24.038 1.00 56.94 359 ALA A N 1
ATOM 2958 C CA . ALA A 1 359 ? -16.669 9.577 22.588 1.00 56.94 359 ALA A CA 1
ATOM 2959 C C . ALA A 1 359 ? -17.665 8.459 22.155 1.00 56.94 359 ALA A C 1
ATOM 2961 O O . ALA A 1 359 ? -17.965 8.343 20.971 1.00 56.94 359 ALA A O 1
ATOM 2962 N N . ASN A 1 360 ? -18.213 7.650 23.073 1.00 51.38 360 ASN A N 1
ATOM 2963 C CA . ASN A 1 360 ? -18.932 6.405 22.739 1.00 51.38 360 ASN A CA 1
ATOM 2964 C C . ASN A 1 360 ? -20.398 6.544 22.273 1.00 51.38 360 ASN A C 1
ATOM 2966 O O . ASN A 1 360 ? -20.932 5.602 21.690 1.00 51.38 360 ASN A O 1
ATOM 2970 N N . ASN A 1 361 ? -21.074 7.678 22.480 1.00 48.78 361 ASN A N 1
ATOM 2971 C CA . ASN A 1 361 ? -22.540 7.721 22.321 1.00 48.78 361 ASN A CA 1
ATOM 2972 C C . ASN A 1 361 ? -23.052 7.917 20.879 1.00 48.78 361 ASN A C 1
ATOM 2974 O O . ASN A 1 361 ? -24.261 7.937 20.668 1.00 48.78 361 ASN A O 1
ATOM 2978 N N . SER A 1 362 ? -22.186 8.078 19.874 1.00 49.25 362 SER A N 1
ATOM 2979 C CA . SER A 1 362 ? -22.618 8.442 18.511 1.00 49.25 362 SER A CA 1
ATOM 2980 C C . SER A 1 362 ? -22.633 7.299 17.486 1.00 49.25 362 SER A C 1
ATOM 2982 O O . SER A 1 362 ? -23.205 7.494 16.416 1.00 49.25 362 SER A O 1
ATOM 2984 N N . ILE A 1 363 ? -22.043 6.131 17.780 1.00 51.09 363 ILE A N 1
ATOM 2985 C CA . ILE A 1 363 ? -21.811 5.064 16.775 1.00 51.09 363 ILE A CA 1
ATOM 2986 C C . ILE A 1 363 ? -22.722 3.835 16.971 1.00 51.09 363 ILE A C 1
ATOM 2988 O O . ILE A 1 363 ? -22.941 3.073 16.034 1.00 51.09 363 ILE A O 1
ATOM 2992 N N . GLN A 1 364 ? -23.333 3.642 18.146 1.00 44.66 364 GLN A N 1
ATOM 2993 C CA . GLN A 1 364 ? -24.146 2.442 18.414 1.00 44.66 364 GLN A CA 1
ATOM 2994 C C . GLN A 1 364 ? -25.472 2.354 17.629 1.00 44.66 364 GLN A C 1
ATOM 2996 O O . GLN A 1 364 ? -26.065 1.283 17.591 1.00 44.66 364 GLN A O 1
ATOM 3001 N N . ASN A 1 365 ? -25.912 3.418 16.946 1.00 41.88 365 ASN A N 1
ATOM 3002 C CA . ASN A 1 365 ? -27.216 3.452 16.264 1.00 41.88 365 ASN A CA 1
ATOM 3003 C C . ASN A 1 365 ? -27.170 3.179 14.743 1.00 41.88 365 ASN A C 1
ATOM 3005 O O . ASN A 1 365 ? -28.160 3.448 14.066 1.00 41.88 365 ASN A O 1
ATOM 3009 N N . SER A 1 366 ? -26.055 2.701 14.174 1.00 40.88 366 SER A N 1
ATOM 3010 C CA . SER A 1 366 ? -25.906 2.585 12.706 1.00 40.88 366 SER A CA 1
ATOM 3011 C C . SER A 1 366 ? -25.345 1.257 12.178 1.00 40.88 366 SER A C 1
ATOM 3013 O O . SER A 1 366 ? -24.824 1.242 11.062 1.00 40.88 366 SER A O 1
ATOM 3015 N N . VAL A 1 367 ? -25.401 0.170 12.953 1.00 39.47 367 VAL A N 1
ATOM 3016 C CA . VAL A 1 367 ? -24.999 -1.172 12.479 1.00 39.47 367 VAL A CA 1
ATOM 3017 C C . VAL A 1 367 ? -26.194 -1.919 11.914 1.00 39.47 367 VAL A C 1
ATOM 3019 O O . VAL A 1 367 ? -27.219 -1.988 12.629 1.00 39.47 367 VAL A O 1
#

Foldseek 3Di:
DVVLVVPPPDPDVLLVCLLVVLLVVLPDAPLLAPLLLLLQLLLVCVPDVDLVVSLVVSLVLSVVPDDPVSSCLCCPPPHPNNCVNVDSVVVVVVNLLVLLQQLLSVQLNVCVVVVDRNSVSNQVLLSVLLSLQLVLLLSLCVLWWDDVVSSVVSSVVSPPVLSSCSRHNVSLLSNLLSLVLVLLSCVLQLHDVVSNLVSLLNSCSSPVLSVLLVVLVLVVCVVVHDDRPVVCVVSVVSNCCSQQVSCVVSVHHNCSLVPDCCVVDVVVLVVVLVVQVVVLVPDPLSVVLVVLLVVCCVQNDPSSVVLSVSLVSSVVSCCVRPVHPDVSNCVSVSSSSVSSVSVSCQAPPPPVPTTDHDSPPPRPPND